Protein AF-A0A0C6ERH5-F1 (afdb_monomer_lite)

Radius of gyration: 23.9 Å; chains: 1; bounding box: 55×66×63 Å

Secondary structure (DSSP, 8-state):
-----PPPPPHHHHHHHHHHHHHHHHHHHHHHHHHHHHHHHHHH--SSTTHHHHHHHHHHSSSS-S---TTHHHHHHHHHHHHHHHHHHSTTS-S--TTHHHHHHHHHHHHHHHTTSS-BHHHHHHHHHHHHGGGGSTTTHHHHHHHHHTSSSS-HHHHHHHHHHHHHHHHHHHHHHHHHHHHHHHH----TT-S--GGG---STTHHHHHHHHHHHHHHHHHHHHHHH-TTSSS-GGGGSBP-TT---TT----GGGHHHHHHHHHSSSHHHHHHHHHHHHHHHHHHHHH---SSSSSTT-HHHHHHHHHHHHHHHHHHHHHTS-S-TTHHHHHHHHHHHHHHIIIIIHHHHHHHHHHHH--

Organism: Trichopodus trichopterus (NCBI:txid96903)

Foldseek 3Di:
DDDPDDDDDPVVVVVVVVVVVVVVVVVVVVVVVVVVVVVVLLVQQDLALCRLVSVVCVCPVVPDPNFADPVLVLVLVLVVLVVVLLVVLQLQFDPDLPQNQVLVVLSVLLVLLVLLRNQFALNQVVVQVVLLLQLLDPPCSCVSSCVCCVHNGNHSSNSVVSSVSNVVSVVVSVVSVVVNVVVCVVQPDTDQQSDDCPVPDDDCPPVVVVVVVVVVVVSVVVSRCCRVPPNCPQPDPRSNHHHDPVDHDPDRAGTLSCQLLLLQLLLDPDSNNSSVLSVCLSCLSSCSSVLQQAPGRGCNVQVVLVVLSVVLVVLSVLSSVLSRDDCDPPSNVSSNVSSCSNVCSSRPVNSVSRNVVCVVPPD

Structure (mmCIF, N/CA/C/O backbone):
data_AF-A0A0C6ERH5-F1
#
_entry.id   AF-A0A0C6ERH5-F1
#
loop_
_atom_site.group_PDB
_atom_site.id
_atom_site.type_symbol
_atom_site.label_atom_id
_atom_site.label_alt_id
_atom_site.label_comp_id
_atom_site.label_asym_id
_atom_site.label_entity_id
_atom_site.label_seq_id
_atom_site.pdbx_PDB_ins_code
_atom_site.Cartn_x
_atom_site.Cartn_y
_atom_site.Cartn_z
_atom_site.occupancy
_atom_site.B_iso_or_equiv
_atom_site.auth_seq_id
_atom_site.auth_comp_id
_atom_site.auth_asym_id
_atom_site.auth_atom_id
_atom_site.pdbx_PDB_model_num
ATOM 1 N N . MET A 1 1 ? -23.148 41.912 25.667 1.00 36.31 1 MET A N 1
ATOM 2 C CA . MET A 1 1 ? -21.759 41.873 25.169 1.00 36.31 1 MET A CA 1
ATOM 3 C C . MET A 1 1 ? -20.865 42.435 26.274 1.00 36.31 1 MET A C 1
ATOM 5 O O . MET A 1 1 ? -20.609 43.627 26.304 1.00 36.31 1 MET A O 1
ATOM 9 N N . GLN A 1 2 ? -20.516 41.614 27.269 1.00 30.67 2 GLN A N 1
ATOM 10 C CA . GLN A 1 2 ? -19.528 41.964 28.295 1.00 30.67 2 GLN A CA 1
ATOM 11 C C . GLN A 1 2 ? -18.233 41.250 27.909 1.00 30.67 2 GLN A C 1
ATOM 13 O O . GLN A 1 2 ? -18.175 40.025 27.930 1.00 30.67 2 GLN A O 1
ATOM 18 N N . LEU A 1 3 ? -17.235 42.018 27.475 1.00 35.06 3 LEU A N 1
ATOM 19 C CA . LEU A 1 3 ? -15.871 41.541 27.273 1.00 35.06 3 LEU A CA 1
ATOM 20 C C . LEU A 1 3 ? -15.236 41.373 28.656 1.00 35.06 3 LEU A C 1
ATOM 22 O O . LEU A 1 3 ? -14.953 42.370 29.319 1.00 35.06 3 LEU A O 1
ATOM 26 N N . SER A 1 4 ? -15.033 40.133 29.109 1.00 33.94 4 SER A N 1
ATOM 27 C CA . SER A 1 4 ? -14.153 39.890 30.251 1.00 33.94 4 SER A CA 1
ATOM 28 C C . SER A 1 4 ? -12.713 40.099 29.791 1.00 33.94 4 SER A C 1
ATOM 30 O O . SER A 1 4 ? -12.176 39.321 29.002 1.00 33.94 4 SER A O 1
ATOM 32 N N . THR A 1 5 ? -12.087 41.164 30.271 1.00 39.84 5 THR A N 1
ATOM 33 C CA . THR A 1 5 ? -10.644 41.360 30.180 1.00 39.84 5 THR A CA 1
ATOM 34 C C . THR A 1 5 ? -9.967 40.322 31.070 1.00 39.84 5 THR A C 1
ATOM 36 O O . THR A 1 5 ? -9.999 40.443 32.295 1.00 39.84 5 THR A O 1
ATOM 39 N N . TYR A 1 6 ? -9.390 39.281 30.472 1.00 35.50 6 TYR A N 1
ATOM 40 C CA . TYR A 1 6 ? -8.445 38.423 31.183 1.00 35.50 6 TYR A CA 1
ATOM 41 C C . TYR A 1 6 ? -7.207 39.255 31.559 1.00 35.50 6 TYR A C 1
ATOM 43 O O . TYR A 1 6 ? -6.779 40.090 30.755 1.00 35.50 6 TYR A O 1
ATOM 51 N N . PRO A 1 7 ? -6.631 39.075 32.760 1.00 43.72 7 PRO A N 1
ATOM 52 C CA . PRO A 1 7 ? -5.368 39.715 33.102 1.00 43.72 7 PRO A CA 1
ATOM 53 C C . PRO A 1 7 ? -4.245 39.194 32.183 1.00 43.72 7 PRO A C 1
ATOM 55 O O . PRO A 1 7 ? -4.300 38.038 31.756 1.00 43.72 7 PRO A O 1
ATOM 58 N N . PRO A 1 8 ? -3.232 40.020 31.862 1.00 51.88 8 PRO A N 1
ATOM 59 C CA . PRO A 1 8 ? -2.077 39.566 31.095 1.00 51.88 8 PRO A CA 1
ATOM 60 C C . PRO A 1 8 ? -1.356 38.440 31.847 1.00 51.88 8 PRO A C 1
ATOM 62 O O . PRO A 1 8 ? -1.184 38.507 33.066 1.00 51.88 8 PRO A O 1
ATOM 65 N N . LEU A 1 9 ? -0.956 37.399 31.113 1.00 51.91 9 LEU A N 1
ATOM 66 C CA . LEU A 1 9 ? -0.187 36.274 31.646 1.00 51.91 9 LEU A CA 1
ATOM 67 C C . LEU A 1 9 ? 1.120 36.780 32.294 1.00 51.91 9 LEU A C 1
ATOM 69 O O . LEU A 1 9 ? 1.749 37.697 31.758 1.00 51.91 9 LEU A O 1
ATOM 73 N N . PRO A 1 10 ? 1.547 36.207 33.435 1.00 62.78 10 PRO A N 1
ATOM 74 C CA . PRO A 1 10 ? 2.812 36.565 34.068 1.00 62.78 10 PRO A CA 1
ATOM 75 C C . PRO A 1 10 ? 3.996 36.274 33.133 1.00 62.78 10 PRO A C 1
ATOM 77 O O . PRO A 1 10 ? 3.991 35.281 32.406 1.00 62.78 10 PRO A O 1
ATOM 80 N N . ALA A 1 11 ? 5.026 37.127 33.169 1.00 53.47 11 ALA A N 1
ATOM 81 C CA . ALA A 1 11 ? 6.171 37.090 32.248 1.00 53.47 11 ALA A CA 1
ATOM 82 C C . ALA A 1 11 ? 6.863 35.713 32.153 1.00 53.47 11 ALA A C 1
ATOM 84 O O . ALA A 1 11 ? 7.292 35.322 31.075 1.00 53.47 11 ALA A O 1
ATOM 85 N N . SER A 1 12 ? 6.877 34.936 33.242 1.00 51.38 12 SER A N 1
ATOM 86 C CA . SER A 1 12 ? 7.433 33.577 33.268 1.00 51.38 12 SER A CA 1
ATOM 87 C C . SER A 1 12 ? 6.652 32.567 32.418 1.00 51.38 12 SER A C 1
ATOM 89 O O . SER A 1 12 ? 7.250 31.658 31.860 1.00 51.38 12 SER A O 1
ATOM 91 N N . GLN A 1 13 ? 5.328 32.724 32.293 1.00 48.03 13 GLN A N 1
ATOM 92 C CA . GLN A 1 13 ? 4.513 31.900 31.391 1.00 48.03 13 GLN A CA 1
ATOM 93 C C . GLN A 1 13 ? 4.623 32.377 29.944 1.00 48.03 13 GLN A C 1
ATOM 95 O O . GLN A 1 13 ? 4.526 31.560 29.034 1.00 48.03 13 GLN A O 1
ATOM 100 N N . LEU A 1 14 ? 4.864 33.679 29.734 1.00 45.03 14 LEU A N 1
ATOM 101 C CA . LEU A 1 14 ? 5.118 34.239 28.409 1.00 45.03 14 LEU A CA 1
ATOM 102 C C . LEU A 1 14 ? 6.405 33.653 27.807 1.00 45.03 14 LEU A C 1
ATOM 104 O O . LEU A 1 14 ? 6.376 33.225 26.655 1.00 45.03 14 LEU A O 1
ATOM 108 N N . ASP A 1 15 ? 7.478 33.561 28.601 1.00 44.81 15 ASP A N 1
ATOM 109 C CA . ASP A 1 15 ? 8.765 32.980 28.193 1.00 44.81 15 ASP A CA 1
ATOM 110 C C . ASP A 1 15 ? 8.667 31.475 27.876 1.00 44.81 15 ASP A C 1
ATOM 112 O O . ASP A 1 15 ? 9.237 31.034 26.879 1.00 44.81 15 ASP A O 1
ATOM 116 N N . GLU A 1 16 ? 7.880 30.689 28.626 1.00 46.72 16 GLU A N 1
ATOM 117 C CA . GLU A 1 16 ? 7.615 29.273 28.298 1.00 46.72 16 GLU A CA 1
ATOM 118 C C . GLU A 1 16 ? 6.802 29.109 27.001 1.00 46.72 16 GLU A C 1
ATOM 120 O O . GLU A 1 16 ? 7.130 28.266 26.163 1.00 46.72 16 GLU A O 1
ATOM 125 N N . THR A 1 17 ? 5.775 29.941 26.771 1.00 42.91 17 THR A N 1
ATOM 126 C CA . THR A 1 17 ? 5.053 29.940 25.482 1.00 42.91 17 THR A CA 1
ATOM 127 C C . THR A 1 17 ? 5.914 30.420 24.312 1.00 42.91 17 THR A C 1
ATOM 129 O O . THR A 1 17 ? 5.749 29.923 23.197 1.00 42.91 17 THR A O 1
ATOM 132 N N . LEU A 1 18 ? 6.845 31.357 24.534 1.00 41.25 18 LEU A N 1
ATOM 133 C CA . LEU A 1 18 ? 7.766 31.831 23.499 1.00 41.25 18 LEU A CA 1
ATOM 134 C C . LEU A 1 18 ? 8.815 30.766 23.154 1.00 41.25 18 LEU A C 1
ATOM 136 O O . LEU A 1 18 ? 9.097 30.562 21.973 1.00 41.25 18 LEU A O 1
ATOM 140 N N . ALA A 1 19 ? 9.339 30.060 24.162 1.00 42.88 19 ALA A N 1
ATOM 141 C CA . ALA A 1 19 ? 10.257 28.938 23.988 1.00 42.88 19 ALA A CA 1
ATOM 142 C C . ALA A 1 19 ? 9.599 27.798 23.193 1.00 42.88 19 ALA A C 1
ATOM 144 O O . ALA A 1 19 ? 10.180 27.307 22.227 1.00 42.88 19 ALA A O 1
ATOM 145 N N . HIS A 1 20 ? 8.335 27.462 23.483 1.00 43.50 20 HIS A N 1
ATOM 146 C CA . HIS A 1 20 ? 7.621 26.471 22.677 1.00 43.50 20 HIS A CA 1
ATOM 147 C C . HIS A 1 20 ? 7.323 26.931 21.252 1.00 43.50 20 HIS A C 1
ATOM 149 O O . HIS A 1 20 ? 7.474 26.145 20.319 1.00 43.50 20 HIS A O 1
ATOM 155 N N . CYS A 1 21 ? 6.969 28.199 21.037 1.00 35.00 21 CYS A N 1
ATOM 156 C CA . CYS A 1 21 ? 6.824 28.740 19.683 1.00 35.00 21 CYS A CA 1
ATOM 157 C C . CYS A 1 21 ? 8.135 28.685 18.877 1.00 35.00 21 CYS A C 1
ATOM 159 O O . CYS A 1 21 ? 8.086 28.513 17.657 1.00 35.00 21 CYS A O 1
ATOM 161 N N . GLN A 1 22 ? 9.300 28.799 19.526 1.00 37.03 22 GLN A N 1
ATOM 162 C CA . GLN A 1 22 ? 10.601 28.656 18.866 1.00 37.03 22 GLN A CA 1
ATOM 163 C C . GLN A 1 22 ? 10.870 27.212 18.412 1.00 37.03 22 GLN A C 1
ATOM 165 O O . GLN A 1 22 ? 11.336 27.030 17.285 1.00 37.03 22 GLN A O 1
ATOM 170 N N . ASP A 1 23 ? 10.488 26.204 19.199 1.00 38.91 23 ASP A N 1
ATOM 171 C CA . ASP A 1 23 ? 10.621 24.788 18.821 1.00 38.91 23 ASP A CA 1
ATOM 172 C C . ASP A 1 23 ? 9.710 24.410 17.637 1.00 38.91 23 ASP A C 1
ATOM 174 O O . ASP A 1 23 ? 10.157 23.785 16.670 1.00 38.91 23 ASP A O 1
ATOM 178 N N . TYR A 1 24 ? 8.446 24.861 17.633 1.00 34.47 24 TYR A N 1
ATOM 179 C CA . TYR A 1 24 ? 7.535 24.641 16.496 1.00 34.47 24 TYR A CA 1
ATOM 180 C C . TYR A 1 24 ? 7.983 25.393 15.234 1.00 34.47 24 TYR A C 1
ATOM 182 O O . TYR A 1 24 ? 7.864 24.870 14.124 1.00 34.47 24 TYR A O 1
ATOM 190 N N . ALA A 1 25 ? 8.539 26.600 15.379 1.00 33.50 25 ALA A N 1
ATOM 191 C CA . ALA A 1 25 ? 9.081 27.358 14.256 1.00 33.50 25 ALA A CA 1
ATOM 192 C C . ALA A 1 25 ? 10.330 26.696 13.651 1.00 33.50 25 ALA A C 1
ATOM 194 O O . ALA A 1 25 ? 10.529 26.786 12.441 1.00 33.50 25 ALA A O 1
ATOM 195 N N . GLN A 1 26 ? 11.162 26.018 14.449 1.00 36.28 26 GLN A N 1
ATOM 196 C CA . GLN A 1 26 ? 12.280 25.224 13.928 1.00 36.28 26 GLN A CA 1
ATOM 197 C C . GLN A 1 26 ? 11.797 23.979 13.170 1.00 36.28 26 GLN A C 1
ATOM 199 O O . GLN A 1 26 ? 12.301 23.698 12.083 1.00 36.28 26 GLN A O 1
ATOM 204 N N . LEU A 1 27 ? 10.769 23.293 13.675 1.00 36.88 27 LEU A N 1
ATOM 205 C CA . LEU 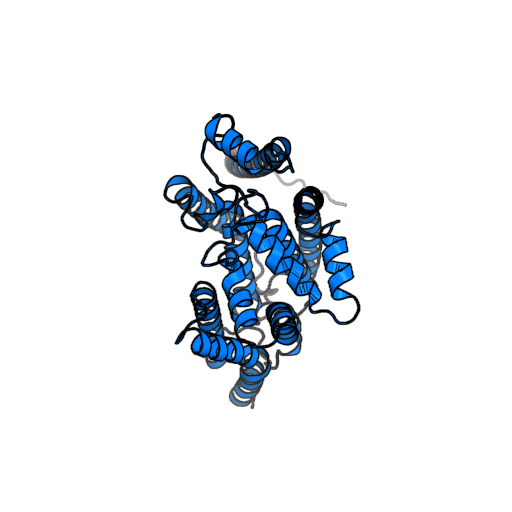A 1 27 ? 10.176 22.123 13.020 1.00 36.88 27 LEU A CA 1
ATOM 206 C C . LEU A 1 27 ? 9.525 22.470 11.668 1.00 36.88 27 LEU A C 1
ATOM 208 O O . LEU A 1 27 ? 9.739 21.781 10.670 1.00 36.88 27 LEU A O 1
ATOM 212 N N . LEU A 1 28 ? 8.779 23.578 11.614 1.00 35.66 28 LEU A N 1
ATOM 213 C CA . LEU A 1 28 ? 8.177 24.101 10.382 1.00 35.66 28 LEU A CA 1
ATOM 214 C C . LEU A 1 28 ? 9.238 24.553 9.376 1.00 35.66 28 LEU A C 1
ATOM 216 O O . LEU A 1 28 ? 9.105 24.273 8.188 1.00 35.66 28 LEU A O 1
ATOM 220 N N . LYS A 1 29 ? 10.323 25.188 9.836 1.00 35.03 29 LYS A N 1
ATOM 221 C CA . LYS A 1 29 ? 11.470 25.533 8.981 1.00 35.03 29 LYS A CA 1
ATOM 222 C C . LYS A 1 29 ? 12.155 24.294 8.410 1.00 35.03 29 LYS A C 1
ATOM 224 O O . LYS A 1 29 ? 12.604 24.340 7.272 1.00 35.03 29 LYS A O 1
ATOM 229 N N . PHE A 1 30 ? 12.197 23.189 9.151 1.00 40.03 30 PHE A N 1
ATOM 230 C CA . PHE A 1 30 ? 12.765 21.927 8.683 1.00 40.03 30 PHE A CA 1
ATOM 231 C C . PHE A 1 30 ? 11.859 21.205 7.673 1.00 40.03 30 PHE A C 1
ATOM 233 O O . PHE A 1 30 ? 12.340 20.764 6.634 1.00 40.03 30 PHE A O 1
ATOM 240 N N . GLN A 1 31 ? 10.541 21.149 7.906 1.00 38.25 31 GLN A N 1
ATOM 241 C CA . GLN A 1 31 ? 9.587 20.642 6.905 1.00 38.25 31 GLN A CA 1
ATOM 242 C C . GLN A 1 31 ? 9.576 21.505 5.640 1.00 38.25 31 GLN A C 1
ATOM 244 O O . GLN A 1 31 ? 9.538 20.982 4.528 1.00 38.25 31 GLN A O 1
ATOM 249 N N . GLN A 1 32 ? 9.665 22.826 5.803 1.00 37.47 32 GLN A N 1
ATOM 250 C CA . GLN A 1 32 ? 9.826 23.753 4.694 1.00 37.47 32 GLN A CA 1
ATOM 251 C C . GLN A 1 32 ? 11.157 23.514 3.975 1.00 37.47 32 GLN A C 1
ATOM 253 O O . GLN A 1 32 ? 11.155 23.489 2.754 1.00 37.47 32 GLN A O 1
ATOM 258 N N . ALA A 1 33 ? 12.260 23.265 4.686 1.00 40.12 33 ALA A N 1
ATOM 259 C CA . ALA A 1 33 ? 13.543 22.910 4.080 1.00 40.12 33 ALA A CA 1
ATOM 260 C C . ALA A 1 33 ? 13.467 21.589 3.299 1.00 40.12 33 ALA A C 1
ATOM 262 O O . ALA A 1 33 ? 13.930 21.551 2.170 1.00 40.12 33 ALA A O 1
ATOM 263 N N . TYR A 1 34 ? 12.801 20.554 3.819 1.00 50.00 34 TYR A N 1
ATOM 264 C CA . TYR A 1 34 ? 12.570 19.288 3.106 1.00 50.00 34 TYR A CA 1
ATOM 265 C C . TYR A 1 34 ? 11.726 19.465 1.845 1.00 50.00 34 TYR A C 1
ATOM 267 O O . TYR A 1 34 ? 12.062 18.944 0.786 1.00 50.00 34 TYR A O 1
ATOM 275 N N . PHE A 1 35 ? 10.627 20.213 1.946 1.00 49.53 35 PHE A N 1
ATOM 276 C CA . PHE A 1 35 ? 9.757 20.495 0.809 1.00 49.53 35 PHE A CA 1
ATOM 277 C C . PHE A 1 35 ? 10.472 21.350 -0.243 1.00 49.53 35 PHE A C 1
ATOM 279 O O . PHE A 1 35 ? 10.372 21.080 -1.438 1.00 49.53 35 PHE A O 1
ATOM 286 N N . GLN A 1 36 ? 11.248 22.342 0.199 1.00 46.06 36 GLN A N 1
ATOM 287 C CA . GLN A 1 36 ? 12.111 23.141 -0.663 1.00 46.06 36 GLN A CA 1
ATOM 288 C C . GLN A 1 36 ? 13.183 22.268 -1.313 1.00 46.06 36 GLN A C 1
ATOM 290 O O . GLN A 1 36 ? 13.376 22.388 -2.509 1.00 46.06 36 GLN A O 1
ATOM 295 N N . GLN A 1 37 ? 13.819 21.352 -0.584 1.00 54.03 37 GLN A N 1
ATOM 296 C CA . GLN A 1 37 ? 14.858 20.461 -1.100 1.00 54.03 37 GLN A CA 1
ATOM 297 C C . GLN A 1 37 ? 14.301 19.434 -2.092 1.00 54.03 37 GLN A C 1
ATOM 299 O O . GLN A 1 37 ? 14.922 19.199 -3.122 1.00 54.03 37 GLN A O 1
ATOM 304 N N . TYR A 1 38 ? 13.096 18.906 -1.861 1.00 60.84 38 TYR A N 1
ATOM 305 C CA . TYR A 1 38 ? 12.373 18.064 -2.820 1.00 60.84 38 TYR A CA 1
ATOM 306 C C . TYR A 1 38 ? 12.021 18.828 -4.106 1.00 60.84 38 TYR A C 1
ATOM 308 O O . TYR A 1 38 ? 12.310 18.358 -5.204 1.00 60.84 38 TYR A O 1
ATOM 316 N N . ILE A 1 39 ? 11.463 20.039 -3.990 1.00 60.97 39 ILE A N 1
ATOM 317 C CA . ILE A 1 39 ? 11.185 20.899 -5.152 1.00 60.97 39 ILE A CA 1
ATOM 318 C C . ILE A 1 39 ? 12.480 21.259 -5.882 1.00 60.97 39 ILE A C 1
ATOM 320 O O . ILE A 1 39 ? 12.520 21.233 -7.107 1.00 60.97 39 ILE A O 1
ATOM 324 N N . MET A 1 40 ? 13.540 21.571 -5.143 1.00 58.06 40 MET A N 1
ATOM 325 C CA . MET A 1 40 ? 14.832 21.948 -5.701 1.00 58.06 40 MET A CA 1
ATOM 326 C C . MET A 1 40 ? 15.473 20.767 -6.438 1.00 58.06 40 MET A C 1
ATOM 328 O O . MET A 1 40 ? 15.969 20.949 -7.543 1.00 58.06 40 MET A O 1
ATOM 332 N N . LEU A 1 41 ? 15.370 19.544 -5.911 1.00 63.38 41 LEU A N 1
ATOM 333 C CA . LEU A 1 41 ? 15.802 18.337 -6.615 1.00 63.38 41 LEU A CA 1
ATOM 334 C C . LEU A 1 41 ? 15.023 18.139 -7.926 1.00 63.38 41 LEU A C 1
ATOM 336 O O . LEU A 1 41 ? 15.621 17.881 -8.968 1.00 63.38 41 LEU A O 1
ATOM 340 N N . LEU A 1 42 ? 13.699 18.328 -7.906 1.00 63.47 42 LEU A N 1
ATOM 341 C CA . LEU A 1 42 ? 12.870 18.261 -9.114 1.00 63.47 42 LEU A CA 1
ATOM 342 C C . LEU A 1 42 ? 13.187 19.380 -10.119 1.00 63.47 42 LEU A C 1
ATOM 344 O O . LEU A 1 42 ? 13.032 19.170 -11.317 1.00 63.47 42 LEU A O 1
ATOM 348 N N . MET A 1 43 ? 13.653 20.548 -9.668 1.00 60.66 43 MET A N 1
ATOM 349 C CA . MET A 1 43 ? 14.097 21.631 -10.557 1.00 60.66 43 MET A CA 1
ATOM 350 C C . MET A 1 43 ? 15.384 21.285 -11.316 1.00 60.66 43 MET A C 1
ATOM 352 O O . MET A 1 43 ? 15.599 21.816 -12.405 1.00 60.66 43 MET A O 1
ATOM 356 N N . PHE A 1 44 ? 16.232 20.417 -10.757 1.00 61.25 44 PHE A N 1
ATOM 357 C CA . PHE A 1 44 ? 17.503 20.024 -11.368 1.00 61.25 44 PHE A CA 1
ATOM 358 C C . PHE A 1 44 ? 17.464 18.662 -12.079 1.00 61.25 44 PHE A C 1
ATOM 360 O O . PHE A 1 44 ? 18.339 18.385 -12.900 1.00 61.25 44 PHE A O 1
ATOM 367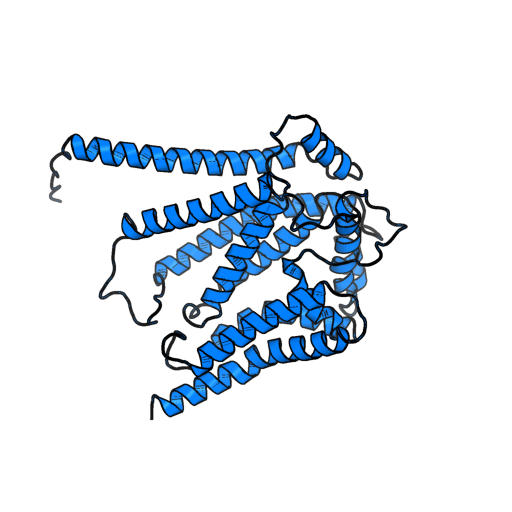 N N . LEU A 1 45 ? 16.456 17.825 -11.813 1.00 65.31 45 LEU A N 1
ATOM 368 C CA . LEU A 1 45 ? 16.235 16.583 -12.551 1.00 65.31 45 LEU A CA 1
ATOM 369 C C . LEU A 1 45 ? 15.754 16.882 -13.975 1.00 65.31 45 LEU A C 1
ATOM 371 O O . LEU A 1 45 ? 14.725 17.523 -14.186 1.00 65.31 45 LEU A O 1
ATOM 375 N N . GLN A 1 46 ? 16.485 16.375 -14.967 1.00 67.50 46 GLN A N 1
ATOM 376 C CA . GLN A 1 46 ? 16.072 16.464 -16.365 1.00 67.50 46 GLN A CA 1
ATOM 377 C C . GLN A 1 46 ? 15.271 15.211 -16.743 1.00 67.50 46 GLN A C 1
ATOM 379 O O . GLN A 1 46 ? 15.857 14.127 -16.738 1.00 67.50 46 GLN A O 1
ATOM 384 N N . PRO A 1 47 ? 13.980 15.321 -17.119 1.00 70.12 47 PRO A N 1
ATOM 385 C CA . PRO A 1 47 ? 13.161 14.178 -17.521 1.00 70.12 47 PRO A CA 1
ATOM 386 C C . PRO A 1 47 ? 13.531 13.737 -18.945 1.00 70.12 47 PRO A C 1
ATOM 388 O O . PRO A 1 47 ? 12.810 13.986 -19.909 1.00 70.12 47 PRO A O 1
ATOM 391 N N . SER A 1 48 ? 14.714 13.145 -19.080 1.00 73.06 48 SER A N 1
ATOM 392 C CA . SER A 1 48 ? 15.275 12.637 -20.331 1.00 73.06 48 SER A CA 1
ATOM 393 C C . SER A 1 48 ? 16.055 11.344 -20.094 1.00 73.06 48 SER A C 1
ATOM 395 O O . SER A 1 48 ? 16.261 10.944 -18.954 1.00 73.06 48 SER A O 1
ATOM 397 N N . HIS A 1 49 ? 16.579 10.701 -21.141 1.00 67.69 49 HIS A N 1
ATOM 398 C CA . HIS A 1 49 ? 17.478 9.545 -20.970 1.00 67.69 49 HIS A CA 1
ATOM 399 C C . HIS A 1 49 ? 18.730 9.849 -20.128 1.00 67.69 49 HIS A C 1
ATOM 401 O O . HIS A 1 49 ? 19.368 8.928 -19.630 1.00 67.69 49 HIS A O 1
ATOM 407 N N . GLN A 1 50 ? 19.074 11.128 -19.942 1.00 67.50 50 GLN A N 1
ATOM 408 C CA . GLN A 1 50 ? 20.148 11.573 -19.053 1.00 67.50 50 GLN A CA 1
ATOM 409 C C . GLN A 1 50 ? 19.691 11.735 -17.595 1.00 67.50 50 GLN A C 1
ATOM 411 O O . GLN A 1 50 ? 20.463 12.221 -16.775 1.00 67.50 50 GLN A O 1
ATOM 416 N N . GLN A 1 51 ? 18.465 11.340 -17.237 1.00 66.44 51 GLN A N 1
ATOM 417 C CA . GLN A 1 51 ? 17.925 11.548 -15.893 1.00 66.44 51 GLN A CA 1
ATOM 418 C C . GLN A 1 51 ? 18.780 10.879 -14.814 1.00 66.44 51 GLN A C 1
ATOM 420 O O . GLN A 1 51 ? 19.043 11.510 -13.792 1.00 66.44 51 GLN A O 1
ATOM 425 N N . LEU A 1 52 ? 19.279 9.660 -15.059 1.00 66.00 52 LEU A N 1
ATOM 426 C CA . LEU A 1 52 ? 20.207 8.999 -14.137 1.00 66.00 52 LEU A CA 1
ATOM 427 C C . LEU A 1 52 ? 21.507 9.803 -13.990 1.00 66.00 52 LEU A C 1
ATOM 429 O O . LEU A 1 52 ? 21.924 10.078 -12.875 1.00 66.00 52 LEU A O 1
ATOM 433 N N . THR A 1 53 ? 22.077 10.296 -15.092 1.00 69.06 53 THR A N 1
ATOM 434 C CA . THR A 1 53 ? 23.271 11.155 -15.066 1.00 69.06 53 THR A CA 1
ATOM 435 C C . THR A 1 53 ? 23.017 12.483 -14.346 1.00 69.06 53 THR A C 1
ATOM 437 O O . THR A 1 53 ? 23.883 12.967 -13.626 1.00 69.06 53 THR A O 1
ATOM 440 N N . SER A 1 54 ? 21.830 13.081 -14.490 1.00 63.09 54 SER A N 1
ATOM 441 C CA . SER A 1 54 ? 21.457 14.292 -13.746 1.00 63.09 54 SER A CA 1
ATOM 442 C C . SER A 1 54 ? 21.288 14.018 -12.248 1.00 63.09 54 SER A C 1
ATOM 444 O O . SER A 1 54 ? 21.714 14.832 -11.432 1.00 63.09 54 SER A O 1
ATOM 446 N N . ALA A 1 55 ? 20.752 12.849 -11.881 1.00 63.97 55 ALA A N 1
ATOM 447 C CA . ALA A 1 55 ? 20.651 12.402 -10.496 1.00 63.97 55 ALA A CA 1
ATOM 448 C C . ALA A 1 55 ? 22.041 12.129 -9.890 1.00 63.97 55 ALA A C 1
ATOM 450 O O . ALA A 1 55 ? 22.332 12.588 -8.789 1.00 63.97 55 ALA A O 1
ATOM 451 N N . GLU A 1 56 ? 22.936 11.472 -10.630 1.00 66.50 56 GLU A N 1
ATOM 452 C CA . GLU A 1 56 ? 24.329 11.240 -10.231 1.00 66.50 56 GLU A CA 1
ATOM 453 C C . GLU A 1 56 ? 25.103 12.556 -10.081 1.00 66.50 56 GLU A C 1
ATOM 455 O O . GLU A 1 56 ? 25.796 12.756 -9.082 1.00 66.50 56 GLU A O 1
ATOM 460 N N . MET A 1 57 ? 24.952 13.499 -11.019 1.00 63.09 57 MET A N 1
ATOM 461 C CA . MET A 1 57 ? 25.540 14.837 -10.899 1.00 63.09 57 MET A CA 1
ATOM 462 C C . MET A 1 57 ? 25.048 15.560 -9.643 1.00 63.09 57 MET A C 1
ATOM 464 O O . MET A 1 57 ? 25.854 16.165 -8.946 1.00 63.09 57 MET A O 1
ATOM 468 N N . LEU A 1 58 ? 23.764 15.452 -9.295 1.00 62.59 58 LEU A N 1
ATOM 469 C CA . LEU A 1 58 ? 23.235 16.028 -8.055 1.00 62.59 58 LEU A CA 1
ATOM 470 C C . LEU A 1 58 ? 23.859 15.413 -6.796 1.00 62.59 58 LEU A C 1
ATOM 472 O O . LEU A 1 58 ? 24.100 16.136 -5.834 1.00 62.59 58 LEU A O 1
ATOM 476 N N . THR A 1 59 ? 24.155 14.111 -6.811 1.00 61.59 59 THR A N 1
ATOM 477 C CA . THR A 1 59 ? 24.806 13.429 -5.678 1.00 61.59 59 THR A CA 1
ATOM 478 C C . THR A 1 59 ? 26.313 13.676 -5.583 1.00 61.59 59 THR A C 1
ATOM 480 O O . THR A 1 59 ? 26.865 13.621 -4.490 1.00 61.59 59 THR A O 1
ATOM 483 N N . THR A 1 60 ? 26.985 13.938 -6.709 1.00 57.25 60 THR A N 1
ATOM 484 C CA . THR A 1 60 ? 28.450 14.085 -6.790 1.00 57.25 60 THR A CA 1
ATOM 485 C C . THR A 1 60 ? 28.923 15.537 -6.764 1.00 57.25 60 THR A C 1
ATOM 487 O O . THR A 1 60 ? 30.074 15.790 -6.421 1.00 57.25 60 THR A O 1
ATOM 490 N N . ALA A 1 61 ? 28.068 16.500 -7.123 1.00 53.75 61 ALA A N 1
ATOM 491 C CA . ALA A 1 61 ? 28.440 17.909 -7.232 1.00 53.75 61 ALA A CA 1
ATOM 492 C C . ALA A 1 61 ? 28.461 18.675 -5.893 1.00 53.75 61 ALA A C 1
ATOM 494 O O . ALA A 1 61 ? 28.623 19.892 -5.924 1.00 53.75 61 ALA A O 1
ATOM 495 N N . ASP A 1 62 ? 28.260 18.018 -4.741 1.00 50.41 62 ASP A N 1
ATOM 496 C CA . ASP A 1 62 ? 28.155 18.634 -3.398 1.00 50.41 62 ASP A CA 1
ATOM 497 C C . ASP A 1 62 ? 27.145 19.806 -3.293 1.00 50.41 62 ASP A C 1
ATOM 499 O O . ASP A 1 62 ? 27.091 20.514 -2.289 1.00 50.41 62 ASP A O 1
ATOM 503 N N . LEU A 1 63 ? 26.295 20.018 -4.308 1.00 49.72 63 LEU A N 1
ATOM 504 C CA . LEU A 1 63 ? 25.260 21.061 -4.314 1.00 49.72 63 LEU A CA 1
ATOM 505 C C . LEU A 1 63 ? 24.101 20.728 -3.363 1.00 49.72 63 LEU A C 1
ATOM 507 O O . LEU A 1 63 ? 23.364 21.620 -2.948 1.00 49.72 63 LEU A O 1
ATOM 511 N N . PHE A 1 64 ? 23.979 19.456 -2.990 1.00 49.41 64 PHE A N 1
ATOM 512 C CA . PHE A 1 64 ? 23.152 18.966 -1.903 1.00 49.41 64 PHE A CA 1
ATOM 513 C C . PHE A 1 64 ? 24.033 18.048 -1.062 1.00 49.41 64 PHE A C 1
ATOM 515 O O . PHE A 1 64 ? 24.486 17.022 -1.564 1.00 49.41 64 PHE A O 1
ATOM 522 N N . GLU A 1 65 ? 24.299 18.411 0.196 1.00 42.94 65 GLU A N 1
ATOM 523 C CA . GLU A 1 65 ? 24.955 17.504 1.142 1.00 42.94 65 GLU A CA 1
ATOM 524 C C . GLU A 1 65 ? 24.259 16.139 1.065 1.00 42.94 65 GLU A C 1
ATOM 526 O O . GLU A 1 65 ? 23.034 16.069 1.195 1.00 42.94 65 GLU A O 1
ATOM 531 N N . THR A 1 66 ? 25.066 15.109 0.806 1.00 41.66 66 THR A N 1
ATOM 532 C CA . THR A 1 66 ? 24.864 13.669 0.517 1.00 41.66 66 THR A CA 1
ATOM 533 C C . THR A 1 66 ? 23.818 12.883 1.329 1.00 41.66 66 THR A C 1
ATOM 535 O O . THR A 1 66 ? 23.887 11.662 1.437 1.00 41.66 66 THR A O 1
ATOM 538 N N . SER A 1 67 ? 22.828 13.526 1.925 1.00 41.03 67 SER A N 1
ATOM 539 C CA . SER A 1 67 ? 22.144 12.990 3.090 1.00 41.03 67 SER A CA 1
ATOM 540 C C . SER A 1 67 ? 20.852 12.242 2.806 1.00 41.03 67 SER A C 1
ATOM 542 O O . SER A 1 67 ? 20.432 11.523 3.705 1.00 41.03 67 SER A O 1
ATOM 544 N N . MET A 1 68 ? 20.236 12.315 1.618 1.00 45.31 68 MET A N 1
ATOM 545 C CA . MET A 1 68 ? 19.046 11.498 1.339 1.00 45.31 68 MET A CA 1
ATOM 546 C C . MET A 1 68 ? 18.870 11.119 -0.132 1.00 45.31 68 MET A C 1
ATOM 548 O O . MET A 1 68 ? 18.380 11.924 -0.928 1.00 45.31 68 MET A O 1
ATOM 552 N N . PRO A 1 69 ? 19.151 9.855 -0.487 1.00 50.12 69 PRO A N 1
ATOM 553 C CA . PRO A 1 69 ? 18.512 9.221 -1.630 1.00 50.12 69 PRO A CA 1
ATOM 554 C C . PRO A 1 69 ? 16.994 9.430 -1.571 1.00 50.12 69 PRO A C 1
ATOM 556 O O . PRO A 1 69 ? 16.368 9.250 -0.521 1.00 50.12 69 PRO A O 1
ATOM 559 N N . MET A 1 70 ? 16.395 9.764 -2.714 1.00 50.69 70 MET A N 1
ATOM 560 C CA . MET A 1 70 ? 14.949 9.949 -2.878 1.00 50.69 70 MET A CA 1
ATOM 561 C C . MET A 1 70 ? 14.117 8.737 -2.448 1.00 50.69 70 MET A C 1
ATOM 563 O O . MET A 1 70 ? 12.912 8.859 -2.374 1.00 50.69 70 MET A O 1
ATOM 567 N N . GLU A 1 71 ? 14.693 7.575 -2.147 1.00 49.97 71 GLU A N 1
ATOM 568 C CA . GLU A 1 71 ? 13.936 6.370 -1.788 1.00 49.97 71 GLU A CA 1
ATOM 569 C C . GLU A 1 71 ? 13.555 6.280 -0.296 1.00 49.97 71 GLU A C 1
ATOM 571 O O . GLU A 1 71 ? 12.563 5.633 0.064 1.00 49.97 71 GLU A O 1
ATOM 576 N N . HIS A 1 72 ? 14.286 6.954 0.598 1.00 51.72 72 HIS A N 1
ATOM 577 C CA . HIS A 1 72 ? 14.063 6.851 2.049 1.00 51.72 72 HIS A CA 1
ATOM 578 C C . HIS A 1 72 ? 12.830 7.577 2.578 1.00 51.72 72 HIS A C 1
ATOM 580 O O . HIS A 1 72 ? 12.050 6.942 3.296 1.00 51.72 72 HIS A O 1
ATOM 586 N N . PRO A 1 73 ? 12.591 8.863 2.247 1.00 52.75 73 PRO A N 1
ATOM 587 C CA . PRO A 1 73 ? 11.379 9.538 2.702 1.00 52.75 73 PRO A CA 1
ATOM 588 C C . PRO A 1 73 ? 10.104 8.863 2.162 1.00 52.75 73 PRO A C 1
ATOM 590 O O . PRO A 1 73 ? 9.063 8.893 2.822 1.00 52.75 73 PRO A O 1
ATOM 593 N N . PHE A 1 74 ? 10.183 8.171 1.021 1.00 57.12 74 PHE A N 1
ATOM 594 C CA . PHE A 1 74 ? 9.063 7.418 0.448 1.00 57.12 74 PHE A CA 1
ATOM 595 C C . PHE A 1 74 ? 8.846 6.081 1.153 1.00 57.12 74 PHE A C 1
ATOM 597 O O . PHE A 1 74 ? 7.720 5.790 1.550 1.00 57.12 74 PHE A O 1
ATOM 604 N N . SER A 1 75 ? 9.906 5.306 1.397 1.00 54.12 75 SER A N 1
ATOM 605 C CA . SER A 1 75 ? 9.818 4.068 2.185 1.00 54.12 75 SER A CA 1
ATOM 606 C C . SER A 1 75 ? 9.261 4.325 3.591 1.00 54.12 75 SER A C 1
ATOM 608 O O . SER A 1 75 ? 8.433 3.564 4.088 1.00 54.12 75 SER A O 1
ATOM 610 N N . LEU A 1 76 ? 9.647 5.443 4.211 1.00 55.31 76 LEU A N 1
ATOM 611 C CA . LEU A 1 76 ? 9.105 5.876 5.496 1.00 55.31 76 LEU A CA 1
ATOM 612 C C . LEU A 1 76 ? 7.619 6.256 5.397 1.00 55.31 76 LEU A C 1
ATOM 614 O O . LEU A 1 76 ? 6.824 5.831 6.231 1.00 55.31 76 LEU A O 1
ATOM 618 N N . SER A 1 77 ? 7.229 7.000 4.357 1.00 57.19 77 SER A N 1
ATOM 619 C CA . SER A 1 77 ? 5.823 7.347 4.103 1.00 57.19 77 SER A CA 1
ATOM 620 C C . SER A 1 77 ? 4.956 6.097 3.936 1.00 57.19 77 SER A C 1
ATOM 622 O O . SER A 1 77 ? 3.846 6.042 4.460 1.00 57.19 77 SER A O 1
ATOM 624 N N . VAL A 1 78 ? 5.477 5.061 3.271 1.00 55.91 78 VAL A N 1
ATOM 625 C CA . VAL A 1 78 ? 4.795 3.769 3.140 1.00 55.91 78 VAL A CA 1
ATOM 626 C C . VAL A 1 78 ? 4.720 3.031 4.471 1.00 55.91 78 VAL A C 1
ATOM 628 O O . VAL A 1 78 ? 3.672 2.484 4.800 1.00 55.91 78 VAL A O 1
ATOM 631 N N . PHE A 1 79 ? 5.790 3.019 5.263 1.00 52.28 79 PHE A N 1
ATOM 632 C CA . PHE A 1 79 ? 5.768 2.384 6.580 1.00 52.28 79 PHE A CA 1
ATOM 633 C C . PHE A 1 79 ? 4.704 3.021 7.489 1.00 52.28 79 PHE A C 1
ATOM 635 O O . PHE A 1 79 ? 3.908 2.320 8.110 1.00 52.28 79 PHE A O 1
ATOM 642 N N . ILE A 1 80 ? 4.612 4.353 7.490 1.00 55.47 80 ILE A N 1
ATOM 643 C CA . ILE A 1 80 ? 3.560 5.085 8.205 1.00 55.47 80 ILE A CA 1
ATOM 644 C C . ILE A 1 80 ? 2.188 4.705 7.650 1.00 55.47 80 ILE A C 1
ATOM 646 O O . ILE A 1 80 ? 1.303 4.331 8.415 1.00 55.47 80 ILE A O 1
ATOM 650 N N . PHE A 1 81 ? 2.022 4.730 6.328 1.00 56.06 81 PHE A N 1
ATOM 651 C CA . PHE A 1 81 ? 0.747 4.431 5.686 1.00 56.06 81 PHE A CA 1
ATOM 652 C C . PHE A 1 81 ? 0.267 3.001 5.953 1.00 56.06 81 PHE A C 1
ATOM 654 O O . PHE A 1 81 ? -0.891 2.784 6.275 1.00 56.06 81 PHE A O 1
ATOM 661 N N . THR A 1 82 ? 1.160 2.019 5.869 1.00 54.12 82 THR A N 1
ATOM 662 C CA . THR A 1 82 ? 0.869 0.609 6.170 1.00 54.12 82 THR A CA 1
ATOM 663 C C . THR A 1 82 ? 0.584 0.390 7.651 1.00 54.12 82 THR A C 1
ATOM 665 O O . THR A 1 82 ? -0.289 -0.409 7.981 1.00 54.12 82 THR A O 1
ATOM 668 N N . SER A 1 83 ? 1.240 1.131 8.550 1.00 52.12 83 SER A N 1
ATOM 669 C CA . SER A 1 83 ? 0.920 1.107 9.981 1.00 52.12 83 SER A CA 1
ATOM 670 C C . SER A 1 83 ? -0.449 1.729 10.289 1.00 52.12 83 SER A C 1
ATOM 672 O O . SER A 1 83 ? -1.203 1.179 11.092 1.00 52.12 83 SER A O 1
ATOM 674 N N . ASP A 1 84 ? -0.821 2.810 9.598 1.00 52.88 84 ASP A N 1
ATOM 675 C CA . ASP A 1 84 ? -2.136 3.446 9.719 1.00 52.88 84 ASP A CA 1
ATOM 676 C C . ASP A 1 84 ? -3.233 2.580 9.078 1.00 52.88 84 ASP A C 1
ATOM 678 O O . ASP A 1 84 ? -4.286 2.346 9.670 1.00 52.88 84 ASP A O 1
ATOM 682 N N . ALA A 1 85 ? -2.953 1.973 7.922 1.00 52.50 85 ALA A N 1
ATOM 683 C CA . ALA A 1 85 ? -3.801 0.969 7.289 1.00 52.50 85 ALA A CA 1
ATOM 684 C C . ALA A 1 85 ? -3.997 -0.253 8.204 1.00 52.50 85 ALA A C 1
ATOM 686 O O . ALA A 1 85 ? -5.114 -0.738 8.353 1.00 52.50 85 ALA A O 1
ATOM 687 N N . ALA A 1 86 ? -2.957 -0.734 8.890 1.00 52.88 86 ALA A N 1
ATOM 688 C CA . ALA A 1 86 ? -3.071 -1.811 9.876 1.00 52.88 86 ALA A CA 1
ATOM 689 C C . ALA A 1 86 ? -3.932 -1.394 11.086 1.00 52.88 86 ALA A C 1
ATOM 691 O O . ALA A 1 86 ? -4.776 -2.158 11.556 1.00 52.88 86 ALA A O 1
ATOM 692 N N . PHE A 1 87 ? -3.783 -0.157 11.563 1.00 49.84 87 PHE A N 1
ATOM 693 C CA . PHE A 1 87 ? -4.576 0.376 12.673 1.00 49.84 87 PHE A CA 1
ATOM 694 C C . PHE A 1 87 ? -6.054 0.604 12.305 1.00 49.84 87 PHE A C 1
ATOM 696 O O . PHE A 1 87 ? -6.942 0.438 13.146 1.00 49.84 87 PHE A O 1
ATOM 703 N N . THR A 1 88 ? -6.327 0.950 11.047 1.00 48.53 88 THR A N 1
ATOM 704 C CA . THR A 1 88 ? -7.674 1.199 10.512 1.00 48.53 88 THR A CA 1
ATOM 705 C C . THR A 1 88 ? -8.381 -0.076 10.040 1.00 48.53 88 THR A C 1
ATOM 707 O O . THR A 1 88 ? -9.601 -0.168 10.193 1.00 48.53 88 THR A O 1
ATOM 710 N N . THR A 1 89 ? -7.642 -1.072 9.528 1.00 48.22 89 THR A N 1
ATOM 711 C CA . THR A 1 89 ? -8.139 -2.425 9.184 1.00 48.22 89 THR A CA 1
ATOM 712 C C . THR A 1 89 ? -8.404 -3.288 10.407 1.00 48.22 89 THR A C 1
ATOM 714 O O . THR A 1 89 ? -9.322 -4.108 10.376 1.00 48.22 89 THR A O 1
ATOM 717 N N . ALA A 1 90 ? -7.700 -3.063 11.521 1.00 51.28 90 ALA A N 1
ATOM 718 C CA . ALA A 1 90 ? -8.268 -3.385 12.819 1.00 51.28 90 ALA A CA 1
ATOM 719 C C . ALA A 1 90 ? -9.554 -2.540 12.946 1.00 51.28 90 ALA A C 1
ATOM 721 O O . ALA A 1 90 ? -9.435 -1.317 12.953 1.00 51.28 90 ALA A O 1
ATOM 722 N N . PRO A 1 91 ? -10.772 -3.120 13.032 1.00 47.94 91 PRO A N 1
ATOM 723 C CA . PRO A 1 91 ? -12.077 -2.441 12.884 1.00 47.94 91 PRO A CA 1
ATOM 724 C C . PRO A 1 91 ? -12.390 -1.283 13.855 1.00 47.94 91 PRO A C 1
ATOM 726 O O . PRO A 1 91 ? -13.508 -0.780 13.924 1.00 47.94 91 PRO A O 1
ATOM 729 N N . THR A 1 92 ? -11.395 -0.797 14.585 1.00 45.88 92 THR A N 1
ATOM 730 C CA . THR A 1 92 ? -11.432 0.376 15.436 1.00 45.88 92 THR A CA 1
ATOM 731 C C . THR A 1 92 ? -12.007 1.611 14.725 1.00 45.88 92 THR A C 1
ATOM 733 O O . THR A 1 92 ? -12.895 2.249 15.282 1.00 45.88 92 THR A O 1
ATOM 736 N N . SER A 1 93 ? -11.611 1.955 13.496 1.00 48.34 93 SER A N 1
ATOM 737 C CA . SER A 1 93 ? -11.926 3.288 12.948 1.00 48.34 93 SER A CA 1
ATOM 738 C C . SER A 1 93 ? -13.099 3.344 11.954 1.00 48.34 93 SER A C 1
ATOM 740 O O . SER A 1 93 ? -13.840 4.331 11.936 1.00 48.34 93 SER A O 1
ATOM 742 N N . MET A 1 94 ? -13.357 2.294 11.174 1.00 51.12 94 MET A N 1
ATOM 743 C CA . MET A 1 94 ? -14.174 2.422 9.961 1.00 51.12 94 MET A CA 1
ATOM 744 C C . MET A 1 94 ? -15.693 2.387 10.199 1.00 51.12 94 MET A C 1
ATOM 746 O O . MET A 1 94 ? -16.319 1.334 10.231 1.00 51.12 94 MET A O 1
ATOM 750 N N . LYS A 1 95 ? -16.307 3.574 10.305 1.00 48.56 95 LYS A N 1
ATOM 751 C CA . LYS A 1 95 ? -17.740 3.776 9.999 1.00 48.56 95 LYS A CA 1
ATOM 752 C C . LYS A 1 95 ? -17.987 4.584 8.722 1.00 48.56 95 LYS A C 1
ATOM 754 O O . LYS A 1 95 ? -19.136 4.674 8.302 1.00 48.56 95 LYS A O 1
ATOM 759 N N . LYS A 1 96 ? -16.951 5.163 8.104 1.00 51.06 96 LYS A N 1
ATOM 760 C CA . LYS A 1 96 ? -17.069 5.878 6.828 1.00 51.06 96 LYS A CA 1
ATOM 761 C C . LYS A 1 96 ? -15.919 5.481 5.885 1.00 51.06 96 LYS A C 1
ATOM 763 O O . LYS A 1 96 ? -14.773 5.695 6.272 1.00 51.06 96 LYS A O 1
ATOM 768 N N . PRO A 1 97 ? -16.220 4.894 4.712 1.00 46.78 97 PRO A N 1
ATOM 769 C CA . PRO A 1 97 ? -15.219 4.438 3.738 1.00 46.78 97 PRO A CA 1
ATOM 770 C C . PRO A 1 97 ? -14.450 5.597 3.069 1.00 46.78 97 PRO A C 1
ATOM 772 O O . PRO A 1 97 ? -13.245 5.541 2.865 1.00 46.78 97 PRO A O 1
ATOM 775 N N . GLU A 1 98 ? -15.116 6.727 2.851 1.00 48.03 98 GLU A N 1
ATOM 776 C CA . GLU A 1 98 ? -14.810 7.657 1.754 1.00 48.03 98 GLU A CA 1
ATOM 777 C C . GLU A 1 98 ? -13.447 8.394 1.795 1.00 48.03 98 GLU A C 1
ATOM 779 O O . GLU A 1 98 ? -13.044 8.957 0.779 1.00 48.03 98 GLU A O 1
ATOM 784 N N . THR A 1 99 ? -12.711 8.421 2.918 1.00 44.03 99 THR A N 1
ATOM 785 C CA . THR A 1 99 ? -11.572 9.353 3.096 1.00 44.03 99 THR A CA 1
ATOM 786 C C . THR A 1 99 ? -10.190 8.735 3.300 1.00 44.03 99 THR A C 1
ATOM 788 O O . THR A 1 99 ? -9.200 9.406 3.023 1.00 44.03 99 THR A O 1
ATOM 791 N N . LEU A 1 100 ? -10.078 7.492 3.777 1.00 48.44 100 LEU A N 1
ATOM 792 C CA . LEU A 1 100 ? -8.800 6.745 3.789 1.00 48.44 100 LEU A CA 1
ATOM 793 C C . LEU A 1 100 ? -8.520 6.102 2.418 1.00 48.44 100 LEU A C 1
ATOM 795 O O . LEU A 1 100 ? -7.386 5.785 2.060 1.00 48.44 100 LEU A O 1
ATOM 799 N N . GLU A 1 101 ? -9.574 5.938 1.625 1.00 53.56 101 GLU A N 1
ATOM 800 C CA . GLU A 1 101 ? -9.559 5.240 0.344 1.00 53.56 101 GLU A CA 1
ATOM 801 C C . GLU A 1 101 ? -8.863 6.059 -0.746 1.00 53.56 101 GLU A C 1
ATOM 803 O O . GLU A 1 101 ? -7.984 5.551 -1.438 1.00 53.56 101 GLU A O 1
ATOM 808 N N . GLN A 1 102 ? -9.181 7.351 -0.864 1.00 49.09 102 GLN A N 1
ATOM 809 C CA . GLN A 1 102 ? -8.584 8.223 -1.882 1.00 49.09 102 GLN A CA 1
ATOM 810 C C . GLN A 1 102 ? -7.100 8.514 -1.630 1.00 49.09 102 GLN A C 1
ATOM 812 O O . GLN A 1 102 ? -6.332 8.615 -2.588 1.00 49.09 102 GLN A O 1
ATOM 817 N N . SER A 1 103 ? -6.670 8.615 -0.368 1.00 48.53 103 SER A N 1
ATOM 818 C CA . SER A 1 103 ? -5.256 8.824 -0.037 1.00 48.53 103 SER A CA 1
ATOM 819 C C . SER A 1 103 ? -4.414 7.589 -0.364 1.00 48.53 103 SER A C 1
ATOM 821 O O . SER A 1 103 ? -3.345 7.754 -0.943 1.00 48.53 103 SER A O 1
ATOM 823 N N . SER A 1 104 ? -4.925 6.374 -0.115 1.00 53.59 104 SER A N 1
ATOM 824 C CA . SER A 1 104 ? -4.267 5.102 -0.471 1.00 53.59 104 SER A CA 1
ATOM 825 C C . SER A 1 104 ? -3.917 5.020 -1.961 1.00 53.59 104 SER A C 1
ATOM 827 O O . SER A 1 104 ? -2.766 4.780 -2.326 1.00 53.59 104 SER A O 1
ATOM 829 N N . TYR A 1 105 ? -4.905 5.249 -2.836 1.00 58.00 105 TYR A N 1
ATOM 830 C CA . TYR A 1 105 ? -4.715 5.154 -4.289 1.00 58.00 105 TYR A CA 1
ATOM 831 C C . TYR A 1 105 ? -3.796 6.246 -4.822 1.00 58.00 105 TYR A C 1
ATOM 833 O O . TYR A 1 105 ? -2.904 5.965 -5.623 1.00 58.00 105 TYR A O 1
ATOM 841 N N . CYS A 1 106 ? -3.987 7.485 -4.367 1.00 55.00 106 CYS A N 1
ATOM 842 C CA . CYS A 1 106 ? -3.145 8.594 -4.794 1.00 55.00 106 CYS A CA 1
ATOM 843 C C . CYS A 1 106 ? -1.694 8.407 -4.327 1.00 55.00 106 CYS A C 1
ATOM 845 O O . CYS A 1 106 ? -0.782 8.669 -5.108 1.00 55.00 106 CYS A O 1
ATOM 847 N N . LEU A 1 107 ? -1.467 7.896 -3.110 1.00 55.78 107 LEU A N 1
ATOM 848 C CA . LEU A 1 107 ? -0.130 7.569 -2.603 1.00 55.78 107 LEU A CA 1
ATOM 849 C C . LEU A 1 107 ? 0.527 6.460 -3.426 1.00 55.78 107 LEU A C 1
ATOM 851 O O . LEU A 1 107 ? 1.677 6.612 -3.831 1.00 55.78 107 LEU A O 1
ATOM 855 N N . GLN A 1 108 ? -0.204 5.393 -3.752 1.00 59.47 108 GLN A N 1
ATOM 856 C CA . GLN A 1 108 ? 0.325 4.315 -4.591 1.00 59.47 108 GLN A CA 1
ATOM 857 C C . GLN A 1 108 ? 0.689 4.811 -5.997 1.00 59.47 108 GLN A C 1
ATOM 859 O O . GLN A 1 108 ? 1.709 4.419 -6.566 1.00 59.47 108 GLN A O 1
ATOM 864 N N . GLN A 1 109 ? -0.125 5.708 -6.554 1.00 54.91 109 GLN A N 1
ATOM 865 C CA . GLN A 1 109 ? 0.109 6.292 -7.868 1.00 54.91 109 GLN A CA 1
ATOM 866 C C . GL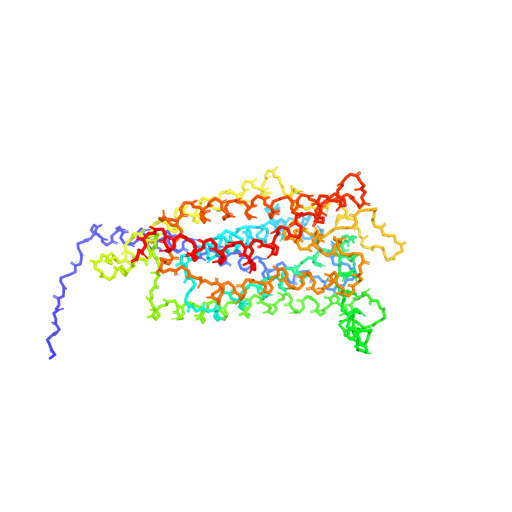N A 1 109 ? 1.283 7.289 -7.858 1.00 54.91 109 GLN A C 1
ATOM 868 O O . GLN A 1 109 ? 2.078 7.307 -8.803 1.00 54.91 109 GLN A O 1
ATOM 873 N N . GLN A 1 110 ? 1.447 8.064 -6.779 1.00 57.03 110 GLN A N 1
ATOM 874 C CA . GLN A 1 110 ? 2.638 8.885 -6.549 1.00 57.03 110 GLN A CA 1
ATOM 875 C C . GLN A 1 110 ? 3.891 8.003 -6.465 1.00 57.03 110 GLN A C 1
ATOM 877 O O . GLN A 1 110 ? 4.898 8.328 -7.093 1.00 57.03 110 GLN A O 1
ATOM 882 N N . GLN A 1 111 ? 3.815 6.870 -5.766 1.00 60.25 111 GLN A N 1
ATOM 883 C CA . GLN A 1 111 ? 4.923 5.924 -5.604 1.00 60.25 111 GLN A CA 1
ATOM 884 C C . GLN A 1 111 ? 5.318 5.252 -6.924 1.00 60.25 111 GLN A C 1
ATOM 886 O O . GLN A 1 111 ? 6.496 5.179 -7.258 1.00 60.25 111 GLN A O 1
ATOM 891 N N . LEU A 1 112 ? 4.341 4.844 -7.737 1.00 56.56 112 LEU A N 1
ATOM 892 C CA . LEU A 1 112 ? 4.614 4.281 -9.061 1.00 56.56 112 LEU A CA 1
ATOM 893 C C . LEU A 1 112 ? 5.296 5.298 -9.992 1.00 56.56 112 LEU A C 1
ATOM 895 O O . LEU A 1 112 ? 6.151 4.939 -10.795 1.00 56.56 112 LEU A O 1
ATOM 899 N N . SER A 1 113 ? 4.930 6.578 -9.887 1.00 54.69 113 SER A N 1
ATOM 900 C CA . SER A 1 113 ? 5.592 7.637 -10.657 1.00 54.69 113 SER A CA 1
ATOM 901 C C . SER A 1 113 ? 7.003 7.951 -10.137 1.00 54.69 113 SER A C 1
ATOM 903 O O . SER A 1 113 ? 7.907 8.177 -10.940 1.00 54.69 113 SER A O 1
ATOM 905 N N . SER A 1 114 ? 7.230 7.897 -8.818 1.00 52.69 114 SER A N 1
ATOM 906 C CA . SER A 1 114 ? 8.544 8.150 -8.207 1.00 52.69 114 SER A CA 1
ATOM 907 C C . SER A 1 114 ? 9.550 7.032 -8.458 1.00 52.69 114 SER A C 1
ATOM 909 O O . SER A 1 114 ? 10.726 7.321 -8.653 1.00 52.69 114 SER A O 1
ATOM 911 N N . ALA A 1 115 ? 9.080 5.781 -8.512 1.00 53.56 115 ALA A N 1
ATOM 912 C CA . ALA A 1 115 ? 9.862 4.592 -8.856 1.00 53.56 115 ALA A CA 1
ATOM 913 C C . ALA A 1 115 ? 10.628 4.738 -10.180 1.00 53.56 115 ALA A C 1
ATOM 915 O O . ALA A 1 115 ? 11.652 4.108 -10.392 1.00 53.56 115 ALA A O 1
ATOM 916 N N . THR A 1 116 ? 10.160 5.610 -11.078 1.00 55.41 116 THR A N 1
ATOM 917 C CA . THR A 1 116 ? 10.819 5.856 -12.368 1.00 55.41 116 THR A CA 1
ATOM 918 C C . THR A 1 116 ? 11.933 6.908 -12.328 1.00 55.41 116 THR A C 1
ATOM 920 O O . THR A 1 116 ? 12.544 7.193 -13.358 1.00 55.41 116 THR A O 1
ATOM 923 N N . SER A 1 117 ? 12.196 7.506 -11.158 1.00 50.94 117 SER A N 1
ATOM 924 C CA . SER A 1 117 ? 12.935 8.768 -11.037 1.00 50.94 117 SER A CA 1
ATOM 925 C C . SER A 1 117 ? 14.444 8.670 -10.747 1.00 50.94 117 SER A C 1
ATOM 927 O O . SER A 1 117 ? 15.084 9.717 -10.605 1.00 50.94 117 SER A O 1
ATOM 929 N N . PRO A 1 118 ? 15.053 7.478 -10.780 1.00 60.22 118 PRO A N 1
ATOM 930 C CA . PRO A 1 118 ? 16.327 7.295 -11.470 1.00 60.22 118 PRO A CA 1
ATOM 931 C C . PRO A 1 118 ? 16.073 6.404 -12.683 1.00 60.22 118 PRO A C 1
ATOM 933 O O . PRO A 1 118 ? 15.538 5.313 -12.530 1.00 60.22 118 PRO A O 1
ATOM 936 N N . TRP A 1 119 ? 16.434 6.832 -13.894 1.00 72.06 119 TRP A N 1
ATOM 937 C CA . TRP A 1 119 ? 16.203 6.055 -15.124 1.00 72.06 119 TRP A CA 1
ATOM 938 C C . TRP A 1 119 ? 17.199 4.882 -15.269 1.00 72.06 119 TRP A C 1
ATOM 940 O O . TRP A 1 119 ? 17.940 4.775 -16.250 1.00 72.06 119 TRP A O 1
ATOM 950 N N . GLY A 1 120 ? 17.262 4.038 -14.238 1.00 80.50 120 GLY A N 1
ATOM 951 C CA . GLY A 1 120 ? 18.049 2.816 -14.160 1.00 80.50 120 GLY A CA 1
ATOM 952 C C . GLY A 1 120 ? 17.273 1.583 -14.629 1.00 80.50 120 GLY A C 1
ATOM 953 O O . GLY A 1 120 ? 16.116 1.669 -15.056 1.00 80.50 120 GLY A O 1
ATOM 954 N N . GLN A 1 121 ? 17.920 0.417 -14.580 1.00 84.19 121 GLN A N 1
ATOM 955 C CA . GLN A 1 121 ? 17.348 -0.827 -15.104 1.00 84.19 121 GLN A CA 1
ATOM 956 C C . GLN A 1 121 ? 16.024 -1.219 -14.433 1.00 84.19 121 GLN A C 1
ATOM 958 O O . GLN A 1 121 ? 15.051 -1.510 -15.134 1.00 84.19 121 GLN A O 1
ATOM 963 N N . MET A 1 122 ? 15.957 -1.210 -13.098 1.00 82.38 122 MET A N 1
ATOM 964 C CA . MET A 1 122 ? 14.742 -1.609 -12.372 1.00 82.38 122 MET A CA 1
ATOM 965 C C . MET A 1 122 ? 13.589 -0.639 -12.623 1.00 82.38 122 MET A C 1
ATOM 967 O O . MET A 1 122 ? 12.474 -1.083 -12.892 1.00 82.38 122 MET A O 1
ATOM 971 N N . SER A 1 123 ? 13.865 0.663 -12.663 1.00 78.56 123 SER A N 1
ATOM 972 C CA . SER A 1 123 ? 12.883 1.691 -13.014 1.00 78.56 123 SER A CA 1
ATOM 973 C C . SER A 1 123 ? 12.280 1.485 -14.408 1.00 78.56 123 SER A C 1
ATOM 975 O O . SER A 1 123 ? 11.058 1.501 -14.574 1.00 78.56 123 SER A O 1
ATOM 977 N N . PHE A 1 124 ? 13.118 1.258 -15.427 1.00 84.31 124 PHE A N 1
ATOM 978 C CA . PHE A 1 124 ? 12.665 1.080 -16.810 1.00 84.31 124 PHE A CA 1
ATOM 979 C C . PHE A 1 124 ? 11.865 -0.214 -16.999 1.00 84.31 124 PHE A C 1
ATOM 981 O O . PHE A 1 124 ? 10.762 -0.208 -17.564 1.00 84.31 124 PHE A O 1
ATOM 988 N N . TRP A 1 125 ? 12.399 -1.338 -16.517 1.00 86.44 125 TRP A N 1
ATOM 989 C CA . TRP A 1 125 ? 11.744 -2.635 -16.665 1.00 86.44 125 TRP A CA 1
ATOM 990 C C . TRP A 1 125 ? 10.516 -2.763 -15.766 1.00 86.44 125 TRP A C 1
ATOM 992 O O . TRP A 1 125 ? 9.501 -3.302 -16.207 1.00 86.44 125 TRP A O 1
ATOM 1002 N N . GLY A 1 126 ? 10.552 -2.190 -14.563 1.00 83.75 126 GLY A N 1
ATOM 1003 C CA . GLY A 1 126 ? 9.399 -2.059 -13.678 1.00 83.75 126 GLY A CA 1
ATOM 1004 C C . GLY A 1 126 ? 8.273 -1.267 -14.339 1.00 83.75 126 GLY A C 1
ATOM 1005 O O . GLY A 1 126 ? 7.155 -1.774 -14.452 1.00 83.75 126 GLY A O 1
ATOM 1006 N N . ALA A 1 127 ? 8.568 -0.079 -14.884 1.00 83.12 127 ALA A N 1
ATOM 1007 C CA . ALA A 1 127 ? 7.590 0.719 -15.624 1.00 83.12 127 ALA A CA 1
ATOM 1008 C C . ALA A 1 127 ? 7.000 -0.060 -16.806 1.00 83.12 127 ALA A C 1
ATOM 1010 O O . ALA A 1 127 ? 5.779 -0.076 -16.985 1.00 83.12 127 ALA A O 1
ATOM 1011 N N . THR A 1 128 ? 7.844 -0.754 -17.574 1.00 85.56 128 THR A N 1
ATOM 1012 C CA . THR A 1 128 ? 7.424 -1.576 -18.716 1.00 85.56 128 THR A CA 1
ATOM 1013 C C . THR A 1 128 ? 6.472 -2.690 -18.287 1.00 85.56 128 THR A C 1
ATOM 1015 O O . THR A 1 128 ? 5.397 -2.836 -18.866 1.00 85.56 128 THR A O 1
ATOM 1018 N N . VAL A 1 129 ? 6.822 -3.461 -17.254 1.00 87.06 129 VAL A N 1
ATOM 1019 C CA . VAL A 1 129 ? 6.013 -4.593 -16.783 1.00 87.06 129 VAL A CA 1
ATOM 1020 C C . VAL A 1 129 ? 4.697 -4.116 -16.170 1.00 87.06 129 VAL A C 1
ATOM 1022 O O . VAL A 1 129 ? 3.642 -4.624 -16.553 1.00 87.06 129 VAL A O 1
ATOM 1025 N N . ILE A 1 130 ? 4.736 -3.127 -15.269 1.00 85.00 130 ILE A N 1
ATOM 1026 C CA . ILE A 1 130 ? 3.556 -2.654 -14.529 1.00 85.00 130 ILE A CA 1
ATOM 1027 C C . ILE A 1 130 ? 2.534 -2.027 -15.476 1.00 85.00 130 ILE A C 1
ATOM 1029 O O . ILE A 1 130 ? 1.357 -2.382 -15.444 1.00 85.00 130 ILE A O 1
ATOM 1033 N N . THR A 1 131 ? 2.959 -1.129 -16.364 1.00 88.06 131 THR A N 1
ATOM 1034 C CA . THR A 1 131 ? 2.028 -0.499 -17.314 1.00 88.06 131 THR A CA 1
ATOM 1035 C C . THR A 1 131 ? 1.473 -1.503 -18.320 1.00 88.06 131 THR A C 1
ATOM 1037 O O . THR A 1 131 ? 0.292 -1.439 -18.663 1.00 88.06 131 THR A O 1
ATOM 1040 N N . ASN A 1 132 ? 2.269 -2.497 -18.728 1.00 90.81 132 ASN A N 1
ATOM 1041 C CA . ASN A 1 132 ? 1.813 -3.555 -19.621 1.00 90.81 132 ASN A CA 1
ATOM 1042 C C . ASN A 1 132 ? 0.776 -4.489 -18.970 1.00 90.81 132 ASN A C 1
ATOM 1044 O O . ASN A 1 132 ? 0.101 -5.227 -19.688 1.00 90.81 132 ASN A O 1
ATOM 1048 N N . LEU A 1 133 ? 0.559 -4.448 -17.649 1.00 88.38 133 LEU A N 1
ATOM 1049 C CA . LEU A 1 133 ? -0.561 -5.158 -17.017 1.00 88.38 133 LEU A CA 1
ATOM 1050 C C . LEU A 1 133 ? -1.919 -4.706 -17.579 1.00 88.38 133 LEU A C 1
ATOM 1052 O O . LEU A 1 133 ? -2.822 -5.529 -17.727 1.00 88.38 133 LEU A O 1
ATOM 1056 N N . LEU A 1 134 ? -2.048 -3.444 -18.007 1.00 87.56 134 LEU A N 1
ATOM 1057 C CA . LEU A 1 134 ? -3.275 -2.918 -18.619 1.00 87.56 134 LEU A CA 1
ATOM 1058 C C . LEU A 1 134 ? -3.609 -3.563 -19.970 1.00 87.56 134 LEU A C 1
ATOM 1060 O O . LEU A 1 134 ? -4.773 -3.577 -20.368 1.00 87.56 134 LEU A O 1
ATOM 1064 N N . SER A 1 135 ? -2.634 -4.178 -20.649 1.00 91.81 135 SER A N 1
ATOM 1065 C CA . SER A 1 135 ? -2.903 -4.950 -21.873 1.00 91.81 135 SER A CA 1
ATOM 1066 C C . SER A 1 135 ? -3.782 -6.180 -21.624 1.00 91.81 135 SER A C 1
ATOM 1068 O O . SER A 1 135 ? -4.309 -6.753 -22.574 1.00 91.81 135 SER A O 1
ATOM 1070 N N . ALA A 1 136 ? -3.968 -6.590 -20.363 1.00 90.81 136 ALA A N 1
ATOM 1071 C CA . ALA A 1 136 ? -4.900 -7.652 -20.003 1.00 90.81 136 ALA A CA 1
ATOM 1072 C C . ALA A 1 136 ? -6.375 -7.247 -20.184 1.00 90.81 136 ALA A C 1
ATOM 1074 O O . ALA A 1 136 ? -7.227 -8.129 -20.272 1.00 90.81 136 ALA A O 1
ATOM 1075 N N . VAL A 1 137 ? -6.689 -5.944 -20.252 1.00 92.19 137 VAL A N 1
ATOM 1076 C CA . VAL A 1 137 ? -8.062 -5.460 -20.453 1.00 92.19 137 VAL A CA 1
ATOM 1077 C C . VAL A 1 137 ? -8.551 -5.857 -21.853 1.00 92.19 137 VAL A C 1
ATOM 1079 O O . VAL A 1 137 ? -7.945 -5.446 -22.850 1.00 92.19 137 VAL A O 1
ATOM 1082 N N . PRO A 1 138 ? -9.656 -6.620 -21.968 1.00 92.38 138 PRO A N 1
ATOM 1083 C CA . PRO A 1 138 ? -10.179 -7.039 -23.263 1.00 92.38 138 PRO A CA 1
ATOM 1084 C C . PRO A 1 138 ? -10.512 -5.848 -24.168 1.00 92.38 138 PRO A C 1
ATOM 1086 O O . PRO A 1 138 ? -10.984 -4.812 -23.703 1.00 92.38 138 PRO A O 1
ATOM 1089 N N . TYR A 1 139 ? -10.309 -6.026 -25.475 1.00 93.50 139 TYR A N 1
ATOM 1090 C CA . TYR A 1 139 ? -10.600 -5.066 -26.552 1.00 93.50 139 TYR A CA 1
ATOM 1091 C C . TYR A 1 139 ? -9.739 -3.793 -26.577 1.00 93.50 139 TYR A C 1
ATOM 1093 O O . TYR A 1 139 ? -9.226 -3.446 -27.637 1.00 93.50 139 TYR A O 1
ATOM 1101 N N . VAL A 1 140 ? -9.551 -3.111 -25.445 1.00 95.38 140 VAL A N 1
ATOM 1102 C CA . VAL A 1 140 ? -8.909 -1.781 -25.382 1.00 95.38 140 VAL A CA 1
ATOM 1103 C C . VAL A 1 140 ? -7.515 -1.780 -24.751 1.00 95.38 140 VAL A C 1
ATOM 1105 O O . VAL A 1 140 ? -6.822 -0.768 -24.823 1.00 95.38 140 VAL A O 1
ATOM 1108 N N . GLY A 1 141 ? -7.070 -2.892 -24.154 1.00 93.50 141 GLY A N 1
ATOM 1109 C CA . GLY A 1 141 ? -5.847 -2.945 -23.347 1.00 93.50 141 GLY A CA 1
ATOM 1110 C C . GLY A 1 141 ? -4.587 -2.465 -24.071 1.00 93.50 141 GLY A C 1
ATOM 1111 O O . GLY A 1 141 ? -3.878 -1.602 -23.562 1.00 93.50 141 GLY A O 1
ATOM 1112 N N . ASN A 1 142 ? -4.321 -2.958 -25.285 1.00 93.38 142 ASN A N 1
ATOM 1113 C CA . ASN A 1 142 ? -3.134 -2.546 -26.049 1.00 93.38 142 ASN A CA 1
ATOM 1114 C C . ASN A 1 142 ? -3.155 -1.052 -26.405 1.00 93.38 142 ASN A C 1
ATOM 1116 O O . ASN A 1 142 ? -2.125 -0.383 -26.332 1.00 93.38 142 ASN A O 1
ATOM 1120 N N . THR A 1 143 ? -4.330 -0.518 -26.747 1.00 94.88 143 THR A N 1
ATOM 1121 C CA . THR A 1 143 ? -4.503 0.910 -27.035 1.00 94.88 143 THR A CA 1
ATOM 1122 C C . THR A 1 143 ? -4.260 1.756 -25.787 1.00 94.88 143 THR A C 1
ATOM 1124 O O . THR A 1 143 ? -3.600 2.785 -25.883 1.00 94.88 143 THR A O 1
ATOM 1127 N N . LEU A 1 144 ? -4.725 1.312 -24.613 1.00 92.62 144 LEU A N 1
ATOM 1128 C CA . LEU A 1 144 ? -4.476 1.998 -23.339 1.00 92.62 144 LEU A CA 1
ATOM 1129 C C . LEU A 1 144 ? -2.986 2.037 -22.990 1.00 92.62 144 LEU A C 1
ATOM 1131 O O . LEU A 1 144 ? -2.481 3.090 -22.611 1.00 92.62 144 LEU A O 1
ATOM 1135 N N . VAL A 1 145 ? -2.275 0.919 -23.156 1.00 92.50 145 VAL A N 1
ATOM 1136 C CA . VAL A 1 145 ? -0.832 0.842 -22.882 1.00 92.50 145 VAL A CA 1
ATOM 1137 C C . VAL A 1 145 ? -0.053 1.812 -23.772 1.00 92.50 145 VAL A C 1
ATOM 1139 O O . VAL A 1 145 ? 0.693 2.647 -23.264 1.00 92.50 145 VAL A O 1
ATOM 1142 N N . GLN A 1 146 ? -0.283 1.774 -25.087 1.00 92.38 146 GLN A N 1
ATOM 1143 C CA . GLN A 1 146 ? 0.382 2.686 -26.027 1.00 92.38 146 GLN A CA 1
ATOM 1144 C C . GLN A 1 146 ? 0.007 4.150 -25.777 1.00 92.38 146 GLN A C 1
ATOM 1146 O O . GLN A 1 146 ? 0.847 5.043 -25.901 1.00 92.38 146 GLN A O 1
ATOM 1151 N N . TRP A 1 147 ? -1.244 4.409 -25.386 1.00 93.94 147 TRP A N 1
ATOM 1152 C CA . TRP A 1 147 ? -1.690 5.749 -25.026 1.00 93.94 147 TRP A CA 1
ATOM 1153 C C . TRP A 1 147 ? -0.960 6.280 -23.791 1.00 93.94 147 TRP A C 1
ATOM 1155 O O . TRP A 1 147 ? -0.515 7.427 -23.822 1.00 93.94 147 TRP A O 1
ATOM 1165 N N . ILE A 1 148 ? -0.773 5.456 -22.753 1.00 89.31 148 ILE A N 1
ATOM 1166 C CA . ILE A 1 148 ? -0.005 5.813 -21.550 1.00 89.31 148 ILE A CA 1
ATOM 1167 C C . ILE A 1 148 ? 1.453 6.086 -21.914 1.00 89.31 148 ILE A C 1
ATOM 1169 O O . ILE A 1 148 ? 1.975 7.150 -21.569 1.00 89.31 148 ILE A O 1
ATOM 1173 N N . TRP A 1 149 ? 2.082 5.175 -22.663 1.00 92.25 149 TRP A N 1
ATOM 1174 C CA . TRP A 1 149 ? 3.474 5.319 -23.092 1.00 92.25 149 TRP A CA 1
ATOM 1175 C C . TRP A 1 149 ? 3.694 6.537 -23.990 1.00 92.25 149 TRP A C 1
ATOM 1177 O O . TRP A 1 149 ? 4.755 7.157 -23.939 1.00 92.25 149 TRP A O 1
ATOM 1187 N N . GLY A 1 150 ? 2.684 6.919 -24.775 1.00 89.44 150 GLY A N 1
ATOM 1188 C CA . GLY A 1 150 ? 2.830 7.932 -25.817 1.00 89.44 150 GLY A CA 1
ATOM 1189 C C . GLY A 1 150 ? 3.642 7.424 -27.012 1.00 89.44 150 GLY A C 1
ATOM 1190 O O . GLY A 1 150 ? 4.244 8.228 -27.717 1.00 89.44 150 GLY A O 1
ATOM 1191 N N . GLY A 1 151 ? 3.674 6.104 -27.220 1.00 91.44 151 GLY A N 1
ATOM 1192 C CA . GLY A 1 151 ? 4.501 5.420 -28.212 1.00 91.44 151 GLY A CA 1
ATOM 1193 C C . GLY A 1 151 ? 4.320 3.898 -28.160 1.00 91.44 151 GLY A C 1
ATOM 1194 O O . GLY A 1 151 ? 3.395 3.391 -27.526 1.00 91.44 151 GLY A O 1
ATOM 1195 N N . PHE A 1 152 ? 5.203 3.159 -28.837 1.00 92.69 152 PHE A N 1
ATOM 1196 C CA . PHE A 1 152 ? 5.147 1.689 -28.904 1.00 92.69 152 PHE A CA 1
ATOM 1197 C C . PHE A 1 152 ? 5.846 0.978 -27.738 1.00 92.69 152 PHE A C 1
ATOM 1199 O O . PHE A 1 152 ? 5.616 -0.211 -27.530 1.00 92.69 152 PHE A O 1
ATOM 1206 N N . SER A 1 153 ? 6.677 1.694 -26.989 1.00 90.12 153 SER A N 1
ATOM 1207 C CA . SER A 1 153 ? 7.420 1.214 -25.824 1.00 90.12 153 SER A CA 1
ATOM 1208 C C . SER A 1 153 ? 7.566 2.343 -24.807 1.00 90.12 153 SER A C 1
ATOM 1210 O O . SER A 1 153 ? 7.324 3.508 -25.135 1.00 90.12 153 SER A O 1
ATOM 1212 N N . VAL A 1 154 ? 7.990 2.004 -23.588 1.00 88.25 154 VAL A N 1
ATOM 1213 C CA . VAL A 1 154 ? 8.428 2.999 -22.601 1.00 88.25 154 VAL A CA 1
ATOM 1214 C C . VAL A 1 154 ? 9.618 3.767 -23.173 1.00 88.25 154 VAL A C 1
ATOM 1216 O O . VAL A 1 154 ? 10.603 3.162 -23.594 1.00 88.25 154 VAL A O 1
ATOM 1219 N N . ASP A 1 155 ? 9.503 5.091 -23.218 1.00 87.56 155 ASP A N 1
ATOM 1220 C CA . ASP A 1 155 ? 10.515 5.981 -23.793 1.00 87.56 155 ASP A CA 1
ATOM 1221 C C . ASP A 1 155 ? 10.422 7.394 -23.175 1.00 87.56 155 ASP A C 1
ATOM 1223 O O . ASP A 1 155 ? 9.656 7.626 -22.234 1.00 87.56 155 ASP A O 1
ATOM 1227 N N . ASN A 1 156 ? 11.157 8.367 -23.717 1.00 86.00 156 ASN A N 1
ATOM 1228 C CA . ASN A 1 156 ? 11.198 9.754 -23.246 1.00 86.00 156 ASN A CA 1
ATOM 1229 C C . ASN A 1 156 ? 9.809 10.404 -23.056 1.00 86.00 156 ASN A C 1
ATOM 1231 O O . ASN A 1 156 ? 9.582 11.157 -22.104 1.00 86.00 156 ASN A O 1
ATOM 1235 N N . ALA A 1 157 ? 8.852 10.094 -23.939 1.00 87.44 157 ALA A N 1
ATOM 1236 C CA . ALA A 1 157 ? 7.474 10.577 -23.820 1.00 87.44 157 ALA A CA 1
ATOM 1237 C C . ALA A 1 157 ? 6.781 10.055 -22.548 1.00 87.44 157 ALA A C 1
ATOM 1239 O O . ALA A 1 157 ? 6.051 10.799 -21.890 1.00 87.44 157 ALA A O 1
ATOM 1240 N N . THR A 1 158 ? 7.038 8.796 -22.182 1.00 84.94 158 THR A N 1
ATOM 1241 C CA . THR A 1 158 ? 6.535 8.185 -20.946 1.00 84.94 158 THR A CA 1
ATOM 1242 C C . THR A 1 158 ? 7.162 8.863 -19.733 1.00 84.94 158 THR A C 1
ATOM 1244 O O . THR A 1 158 ? 6.442 9.288 -18.832 1.00 84.94 158 THR A O 1
ATOM 1247 N N . LEU A 1 159 ? 8.485 9.047 -19.754 1.00 80.31 159 LEU A N 1
ATOM 1248 C CA . LEU A 1 159 ? 9.236 9.663 -18.662 1.00 80.31 159 LEU A CA 1
ATOM 1249 C C . LEU A 1 159 ? 8.771 11.087 -18.351 1.00 80.31 159 LEU A C 1
ATOM 1251 O O . LEU A 1 159 ? 8.481 11.416 -17.204 1.00 80.31 159 LEU A O 1
ATOM 1255 N N . THR A 1 160 ? 8.612 11.913 -19.387 1.00 83.06 160 THR A N 1
ATOM 1256 C CA . THR A 1 160 ? 8.148 13.301 -19.237 1.00 83.06 160 THR A CA 1
ATOM 1257 C C . THR A 1 160 ? 6.762 13.366 -18.587 1.00 83.06 160 THR A C 1
ATOM 1259 O O . THR A 1 160 ? 6.505 14.206 -17.723 1.00 83.06 160 THR A O 1
ATOM 1262 N N . ARG A 1 161 ? 5.853 12.459 -18.967 1.00 86.06 161 ARG A N 1
ATOM 1263 C CA . ARG A 1 161 ? 4.506 12.386 -18.380 1.00 86.06 161 ARG A CA 1
ATOM 1264 C C . ARG A 1 161 ? 4.543 11.896 -16.941 1.00 86.06 161 ARG A C 1
ATOM 1266 O O . ARG A 1 161 ? 3.836 12.439 -16.100 1.00 86.06 161 ARG A O 1
ATOM 1273 N N . PHE A 1 162 ? 5.360 10.887 -16.657 1.00 81.38 162 PHE A N 1
ATOM 1274 C CA . PHE A 1 162 ? 5.497 10.334 -15.314 1.00 81.38 162 PHE A CA 1
ATOM 1275 C C . PHE A 1 162 ? 6.082 11.365 -14.356 1.00 81.38 162 PHE A C 1
ATOM 1277 O O . PHE A 1 162 ? 5.566 11.508 -13.254 1.00 81.38 162 PHE A O 1
ATOM 1284 N N . PHE A 1 163 ? 7.053 12.162 -14.804 1.00 78.69 163 PHE A N 1
ATOM 1285 C CA . PHE A 1 163 ? 7.561 13.301 -14.047 1.00 78.69 163 PHE A CA 1
ATOM 1286 C C . PHE A 1 163 ? 6.466 14.342 -13.756 1.00 78.69 163 PHE A C 1
ATOM 1288 O O . PHE A 1 163 ? 6.300 14.770 -12.615 1.00 78.69 163 PHE A O 1
ATOM 1295 N N . ALA A 1 164 ? 5.655 14.706 -14.757 1.00 83.12 164 ALA A N 1
ATOM 1296 C CA . ALA A 1 164 ? 4.541 15.637 -14.561 1.00 83.12 164 ALA A CA 1
ATOM 1297 C C . ALA A 1 164 ? 3.496 15.101 -13.564 1.00 83.12 164 ALA A C 1
ATOM 1299 O O . ALA A 1 164 ? 3.013 15.839 -12.705 1.00 83.12 164 ALA A O 1
ATOM 1300 N N . PHE A 1 165 ? 3.170 13.809 -13.640 1.00 80.44 165 PHE A N 1
ATOM 1301 C CA . PHE A 1 165 ? 2.276 13.153 -12.689 1.00 80.44 165 PHE A CA 1
ATOM 1302 C C . PHE A 1 165 ? 2.874 13.068 -11.283 1.00 80.44 165 PHE A C 1
ATOM 1304 O O . PHE A 1 165 ? 2.176 13.358 -10.312 1.00 80.44 165 PHE A O 1
ATOM 1311 N N . HIS A 1 166 ? 4.162 12.744 -11.171 1.00 74.31 166 HIS A N 1
ATOM 1312 C CA . HIS A 1 166 ? 4.889 12.716 -9.907 1.00 74.31 166 HIS A CA 1
ATOM 1313 C C . HIS A 1 166 ? 4.868 14.074 -9.207 1.00 74.31 166 HIS A C 1
ATOM 1315 O O . HIS A 1 166 ? 4.676 14.134 -7.998 1.00 74.31 166 HIS A O 1
ATOM 1321 N N . PHE A 1 167 ? 4.997 15.164 -9.967 1.00 77.31 167 PHE A N 1
ATOM 1322 C CA . PHE A 1 167 ? 4.866 16.517 -9.436 1.00 77.31 167 PHE A CA 1
ATOM 1323 C C . PHE A 1 167 ? 3.424 16.848 -9.017 1.00 77.31 167 PHE A C 1
ATOM 1325 O O . PHE A 1 167 ? 3.212 17.524 -8.014 1.00 77.31 167 PHE A O 1
ATOM 1332 N N . LEU A 1 168 ? 2.418 16.378 -9.763 1.00 81.44 168 LEU A N 1
ATOM 1333 C CA . LEU A 1 168 ? 1.007 16.696 -9.524 1.00 81.44 168 LEU A CA 1
ATOM 1334 C C . LEU A 1 168 ? 0.404 15.953 -8.318 1.00 81.44 168 LEU A C 1
ATOM 1336 O O . LEU A 1 168 ? -0.323 16.556 -7.523 1.00 81.44 168 LEU A O 1
ATOM 1340 N N . PHE A 1 169 ? 0.668 14.650 -8.176 1.00 76.06 169 PHE A N 1
ATOM 1341 C CA . PHE A 1 169 ? 0.017 13.815 -7.159 1.00 76.06 169 PHE A CA 1
ATOM 1342 C C . PHE A 1 169 ? 0.217 14.260 -5.702 1.00 76.06 169 PHE A C 1
ATOM 1344 O O . PHE A 1 169 ? -0.770 14.207 -4.965 1.00 76.06 169 PHE A O 1
ATOM 1351 N N . PRO A 1 170 ? 1.389 14.766 -5.265 1.00 75.44 170 PRO A N 1
ATOM 1352 C CA . PRO A 1 170 ? 1.562 15.310 -3.919 1.00 75.44 170 PRO A CA 1
ATOM 1353 C C . PRO A 1 170 ? 0.518 16.378 -3.560 1.00 75.44 170 PRO A C 1
ATOM 1355 O O . PRO A 1 170 ? -0.008 16.385 -2.448 1.00 75.44 170 PRO A O 1
ATOM 1358 N N . PHE A 1 171 ? 0.159 17.252 -4.508 1.00 80.31 171 PHE A N 1
ATOM 1359 C CA . PHE A 1 171 ? -0.843 18.300 -4.283 1.00 80.31 171 PHE A CA 1
ATOM 1360 C C . PHE A 1 171 ? -2.265 17.738 -4.207 1.00 80.31 171 PHE A C 1
ATOM 1362 O O . PHE A 1 171 ? -3.062 18.188 -3.383 1.00 80.31 171 PHE A O 1
ATOM 1369 N N . ILE A 1 172 ? -2.578 16.730 -5.027 1.00 81.56 172 ILE A N 1
ATOM 1370 C CA . ILE A 1 172 ? -3.866 16.024 -4.962 1.00 81.56 172 ILE A CA 1
ATOM 1371 C C . ILE A 1 172 ? -4.008 15.314 -3.610 1.00 81.56 172 ILE A C 1
ATOM 1373 O O . ILE A 1 172 ? -5.060 15.406 -2.980 1.00 81.56 172 ILE A O 1
ATOM 1377 N N . ILE A 1 173 ? -2.944 14.665 -3.128 1.00 75.38 173 ILE A N 1
ATOM 1378 C CA . ILE A 1 173 ? -2.920 14.006 -1.816 1.00 75.38 173 ILE A CA 1
ATOM 1379 C C . ILE A 1 173 ? -3.096 15.031 -0.700 1.00 75.38 173 ILE A C 1
ATOM 1381 O O . ILE A 1 173 ? -3.913 14.808 0.183 1.00 75.38 173 ILE A O 1
ATOM 1385 N N . ALA A 1 174 ? -2.408 16.175 -0.751 1.00 77.50 174 ALA A N 1
ATOM 1386 C CA . ALA A 1 174 ? -2.585 17.234 0.241 1.00 77.50 174 ALA A CA 1
ATOM 1387 C C . ALA A 1 174 ? -4.043 17.729 0.304 1.00 77.50 174 ALA A C 1
ATOM 1389 O O . ALA A 1 174 ? -4.601 17.869 1.394 1.00 77.50 174 ALA A O 1
ATOM 1390 N N . ALA A 1 175 ? -4.689 17.928 -0.851 1.00 80.81 175 ALA A N 1
ATOM 1391 C CA . ALA A 1 175 ? -6.103 18.292 -0.914 1.00 80.81 175 ALA A CA 1
ATOM 1392 C C . ALA A 1 175 ? -7.013 17.191 -0.336 1.00 80.81 175 ALA A C 1
ATOM 1394 O O . ALA A 1 175 ? -7.902 17.486 0.465 1.00 80.81 175 ALA A O 1
ATOM 1395 N N . ALA A 1 176 ? -6.763 15.922 -0.678 1.00 75.12 176 ALA A N 1
ATOM 1396 C CA . ALA A 1 176 ? -7.492 14.781 -0.126 1.00 75.12 176 ALA A CA 1
ATOM 1397 C C . ALA A 1 176 ? -7.304 14.654 1.398 1.00 75.12 176 ALA A C 1
ATOM 1399 O O . ALA A 1 176 ? -8.269 14.376 2.105 1.00 75.12 176 ALA A O 1
ATOM 1400 N N . THR A 1 177 ? -6.109 14.934 1.928 1.00 75.69 177 THR A N 1
ATOM 1401 C CA . THR A 1 177 ? -5.829 14.945 3.373 1.00 75.69 177 THR A CA 1
ATOM 1402 C C . THR A 1 177 ? -6.631 16.026 4.098 1.00 75.69 177 THR A C 1
ATOM 1404 O O . THR A 1 177 ? -7.154 15.769 5.178 1.00 75.69 177 THR A O 1
ATOM 1407 N N . ILE A 1 178 ? -6.804 17.215 3.509 1.00 80.69 178 ILE A N 1
ATOM 1408 C CA . ILE A 1 178 ? -7.665 18.262 4.092 1.00 80.69 178 ILE A CA 1
ATOM 1409 C C . ILE A 1 178 ? -9.121 17.784 4.162 1.00 80.69 178 ILE A C 1
ATOM 1411 O O . ILE A 1 178 ? -9.768 17.941 5.197 1.00 80.69 178 ILE A O 1
ATOM 1415 N N . ILE A 1 179 ? -9.626 17.163 3.091 1.00 79.31 179 ILE A N 1
ATOM 1416 C CA . ILE A 1 179 ? -10.979 16.585 3.063 1.00 79.31 179 ILE A CA 1
ATOM 1417 C C . ILE A 1 179 ? -11.108 15.475 4.117 1.00 79.31 179 ILE A C 1
ATOM 1419 O O . ILE A 1 179 ? -12.082 15.446 4.869 1.00 79.31 179 ILE A O 1
ATOM 1423 N N . HIS A 1 180 ? -10.108 14.598 4.221 1.00 75.94 180 HIS A N 1
ATOM 1424 C CA . HIS A 1 180 ? -10.048 13.546 5.230 1.00 75.94 180 HIS A CA 1
ATOM 1425 C C . HIS A 1 180 ? -10.129 14.115 6.653 1.00 75.94 180 HIS A C 1
ATOM 1427 O O . HIS A 1 180 ? -10.958 13.665 7.445 1.00 75.94 180 HIS A O 1
ATOM 1433 N N . LEU A 1 181 ? -9.325 15.137 6.965 1.00 76.50 181 LEU A N 1
ATOM 1434 C CA . LEU A 1 181 ? -9.323 15.791 8.275 1.00 76.50 181 LEU A CA 1
ATOM 1435 C C . LEU A 1 181 ? -10.645 16.508 8.571 1.00 76.50 181 LEU A C 1
ATOM 1437 O O . LEU A 1 181 ? -11.107 16.469 9.709 1.00 76.50 181 LEU A O 1
ATOM 1441 N N . LEU A 1 182 ? -11.293 17.101 7.564 1.00 80.38 182 LEU A N 1
ATOM 1442 C CA . LEU A 1 182 ? -12.616 17.711 7.718 1.00 80.38 182 LEU A CA 1
ATOM 1443 C C . LEU A 1 182 ? -13.642 16.667 8.172 1.00 80.38 182 LEU A C 1
ATOM 1445 O O . LEU A 1 182 ? -14.307 16.857 9.188 1.00 80.38 182 LEU A O 1
ATOM 1449 N N . PHE A 1 183 ? -13.725 15.525 7.485 1.00 76.62 183 PHE A N 1
ATOM 1450 C CA . PHE A 1 183 ? -14.635 14.449 7.884 1.00 76.62 183 PHE A CA 1
ATOM 1451 C C . PHE A 1 183 ? -14.270 13.817 9.231 1.00 76.62 183 PHE A C 1
ATOM 1453 O O . PHE A 1 183 ? -15.168 13.421 9.978 1.00 76.62 183 PHE A O 1
ATOM 1460 N N . LEU A 1 184 ? -12.979 13.740 9.565 1.00 78.25 184 LEU A N 1
ATOM 1461 C CA . LEU A 1 184 ? -12.529 13.292 10.881 1.00 78.25 184 LEU A CA 1
ATOM 1462 C C . LEU A 1 184 ? -12.986 14.259 11.983 1.00 78.25 184 LEU A C 1
ATOM 1464 O O . LEU A 1 184 ? -13.409 13.812 13.047 1.00 78.25 184 LEU A O 1
ATOM 1468 N N . HIS A 1 185 ? -12.941 15.569 11.734 1.00 83.38 185 HIS A N 1
ATOM 1469 C CA . HIS A 1 185 ? -13.363 16.592 12.692 1.00 83.38 185 HIS A CA 1
ATOM 1470 C C . HIS A 1 185 ? -14.876 16.573 12.955 1.00 83.38 185 HIS A C 1
ATOM 1472 O O . HIS A 1 185 ? -15.285 16.848 14.082 1.00 83.38 185 HIS A O 1
ATOM 1478 N N . GLU A 1 186 ? -15.694 16.175 11.975 1.00 83.81 186 GLU A N 1
ATOM 1479 C CA . GLU A 1 186 ? -17.148 16.024 12.153 1.00 83.81 186 GLU A CA 1
ATOM 1480 C C . GLU A 1 186 ? -17.506 14.968 13.213 1.00 83.81 186 GLU A C 1
ATOM 1482 O O . GLU A 1 186 ? -18.438 15.148 13.997 1.00 83.81 186 GLU A O 1
ATOM 1487 N N . THR A 1 187 ? -16.775 13.849 13.264 1.00 77.25 187 THR A N 1
ATOM 1488 C CA . THR A 1 187 ? -17.055 12.763 14.223 1.00 77.25 187 THR A CA 1
ATOM 1489 C C . THR A 1 187 ? -16.132 12.761 15.439 1.00 77.25 187 THR A C 1
ATOM 1491 O O . THR A 1 187 ? -16.478 12.191 16.476 1.00 77.25 187 THR A O 1
ATOM 1494 N N . GLY A 1 188 ? -14.958 13.378 15.320 1.00 80.75 188 GLY A N 1
ATOM 1495 C CA . GLY A 1 188 ? -13.827 13.195 16.223 1.00 80.75 188 GLY A CA 1
ATOM 1496 C C . GLY A 1 188 ? -13.129 11.841 16.043 1.00 80.75 188 GLY A C 1
ATOM 1497 O O . GLY A 1 188 ? -13.645 10.921 15.400 1.00 80.75 188 GLY A O 1
ATOM 1498 N N . SER A 1 189 ? -11.942 11.718 16.641 1.00 81.62 189 SER A N 1
ATOM 1499 C CA . SER A 1 189 ? -11.143 10.489 16.623 1.00 81.62 189 SER A CA 1
ATOM 1500 C C . SER A 1 189 ? -11.796 9.357 17.418 1.00 81.62 189 SER A C 1
ATOM 1502 O O . SER A 1 189 ? -12.448 9.574 18.443 1.00 81.62 189 SER A O 1
ATOM 1504 N N . ASN A 1 190 ? -11.571 8.120 16.973 1.00 81.06 190 ASN A N 1
ATOM 1505 C CA . ASN A 1 190 ? -11.924 6.936 17.750 1.00 81.06 190 ASN A CA 1
ATOM 1506 C C . ASN A 1 190 ? -10.908 6.682 18.891 1.00 81.06 190 ASN A C 1
ATOM 1508 O O . ASN A 1 190 ? -9.863 7.322 18.965 1.00 81.06 190 ASN A O 1
ATOM 1512 N N . ASN A 1 191 ? -11.212 5.741 19.788 1.00 84.69 191 ASN A N 1
ATOM 1513 C CA . ASN A 1 191 ? -10.341 5.317 20.887 1.00 84.69 191 ASN A CA 1
ATOM 1514 C C . ASN A 1 191 ? -10.213 3.779 20.942 1.00 84.69 191 ASN A C 1
ATOM 1516 O O . ASN A 1 191 ? -11.066 3.078 20.389 1.00 84.69 191 ASN A O 1
ATOM 1520 N N . PRO A 1 192 ? -9.194 3.233 21.638 1.00 84.69 192 PRO A N 1
ATOM 1521 C CA . PRO A 1 192 ? -8.951 1.788 21.697 1.00 84.69 192 PRO A CA 1
ATOM 1522 C C . PRO A 1 192 ? -10.136 0.963 22.221 1.00 84.69 192 PRO A C 1
ATOM 1524 O 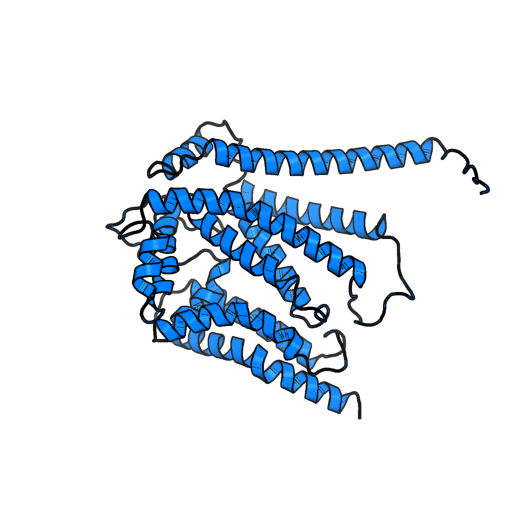O . PRO A 1 192 ? -10.319 -0.187 21.831 1.00 84.69 192 PRO A O 1
ATOM 1527 N N . ILE A 1 193 ? -10.980 1.530 23.081 1.00 87.19 193 ILE A N 1
ATOM 1528 C CA . ILE A 1 193 ? -12.136 0.831 23.668 1.00 87.19 193 ILE A CA 1
ATOM 1529 C C . ILE A 1 193 ? -13.319 0.809 22.681 1.00 87.19 193 ILE A C 1
ATOM 1531 O O . ILE A 1 193 ? -14.167 -0.074 22.743 1.00 87.19 193 ILE A O 1
ATOM 1535 N N . GLY A 1 194 ? -13.364 1.742 21.724 1.00 84.75 194 GLY A N 1
ATOM 1536 C CA . GLY A 1 194 ? -14.384 1.790 20.672 1.00 84.75 194 GLY A CA 1
ATOM 1537 C C . GLY A 1 194 ? -15.733 2.339 21.128 1.00 84.75 194 GLY A C 1
ATOM 1538 O O . GLY A 1 194 ? -16.707 2.260 20.379 1.00 84.75 194 GLY A O 1
ATOM 1539 N N . LEU A 1 195 ? -15.791 2.888 22.344 1.00 87.69 195 LEU A N 1
ATOM 1540 C CA . LEU A 1 195 ? -16.967 3.537 22.921 1.00 87.69 195 LEU A CA 1
ATOM 1541 C C . LEU A 1 195 ? -16.957 5.045 22.642 1.00 87.69 195 LEU A C 1
ATOM 1543 O O . LEU A 1 195 ? -15.971 5.596 22.159 1.00 87.69 195 LEU A O 1
ATOM 1547 N N . ASN A 1 196 ? -18.057 5.734 22.940 1.00 88.62 196 ASN A N 1
ATOM 1548 C CA . ASN A 1 196 ? -18.116 7.187 22.808 1.00 88.62 196 ASN A CA 1
ATOM 1549 C C . ASN A 1 196 ? -17.190 7.857 23.844 1.00 88.62 196 ASN A C 1
ATOM 1551 O O . ASN A 1 196 ? -17.382 7.682 25.044 1.00 88.62 196 ASN A O 1
ATOM 1555 N N . SER A 1 197 ? -16.210 8.634 23.379 1.00 88.94 197 SER A N 1
ATOM 1556 C CA . SER A 1 197 ? -15.219 9.317 24.222 1.00 88.94 197 SER A CA 1
ATOM 1557 C C . SER A 1 197 ? -15.664 10.687 24.745 1.00 88.94 197 SER A C 1
ATOM 1559 O O . SER A 1 197 ? -14.904 11.318 25.467 1.00 88.94 197 SER A O 1
ATOM 1561 N N . ASN A 1 198 ? -16.873 11.171 24.428 1.00 91.44 198 ASN A N 1
ATOM 1562 C CA . ASN A 1 198 ? -17.345 12.511 24.818 1.00 91.44 198 ASN A CA 1
ATOM 1563 C C . ASN A 1 198 ? -17.308 12.766 26.331 1.00 91.44 198 ASN A C 1
ATOM 1565 O O . ASN A 1 198 ? -17.196 13.917 26.738 1.00 91.44 198 ASN A O 1
ATOM 1569 N N . VAL A 1 199 ? -17.418 11.711 27.141 1.00 93.69 199 VAL A N 1
ATOM 1570 C CA . VAL A 1 199 ? -17.390 11.800 28.608 1.00 93.69 199 VAL A CA 1
ATOM 1571 C C . VAL A 1 199 ? -16.002 12.115 29.171 1.00 93.69 199 VAL A C 1
ATOM 1573 O O . VAL A 1 199 ? -15.915 12.556 30.310 1.00 93.69 199 VAL A O 1
ATOM 1576 N N . ASP A 1 200 ? -14.943 11.899 28.388 1.00 93.94 200 ASP A N 1
ATOM 1577 C CA . ASP A 1 200 ? -13.546 12.030 28.817 1.00 93.94 200 ASP A CA 1
ATOM 1578 C C . ASP A 1 200 ? -12.678 12.600 27.681 1.00 93.94 200 ASP A C 1
ATOM 1580 O O . ASP A 1 200 ? -11.672 12.032 27.251 1.00 93.94 200 ASP A O 1
ATOM 1584 N N . LYS A 1 201 ? -13.130 13.720 27.105 1.00 93.19 201 LYS A N 1
ATOM 1585 C CA . LYS A 1 201 ? -12.354 14.458 26.105 1.00 93.19 201 LYS A CA 1
ATOM 1586 C C . LYS A 1 201 ? -11.355 15.379 26.792 1.00 93.19 201 LYS A C 1
ATOM 1588 O O . LYS A 1 201 ? -11.719 16.177 27.650 1.00 93.19 201 LYS A O 1
ATOM 1593 N N . ILE A 1 202 ? -10.121 15.336 26.308 1.00 94.12 202 ILE A N 1
ATOM 1594 C CA . ILE A 1 202 ? -9.068 16.294 26.647 1.00 94.12 202 ILE A CA 1
ATOM 1595 C C . ILE A 1 202 ? -8.774 17.210 25.457 1.00 94.12 202 ILE A C 1
ATOM 1597 O O . ILE A 1 202 ? -9.069 16.875 24.306 1.00 94.12 202 ILE A O 1
ATOM 1601 N N . THR A 1 203 ? -8.198 18.381 25.724 1.00 94.88 203 THR A N 1
ATOM 1602 C CA . THR A 1 203 ? -7.751 19.300 24.671 1.00 94.88 203 THR A CA 1
ATOM 1603 C C . THR A 1 203 ? -6.595 18.691 23.875 1.00 94.88 203 THR A C 1
ATOM 1605 O O . THR A 1 203 ? -5.772 17.956 24.418 1.00 94.88 203 THR A O 1
ATOM 1608 N N . PHE A 1 204 ? -6.512 19.000 22.575 1.00 90.94 204 PHE A N 1
ATOM 1609 C CA . PHE A 1 204 ? -5.433 18.487 21.721 1.00 90.94 204 PHE A CA 1
ATOM 1610 C C . PHE A 1 204 ? -4.056 18.953 22.211 1.00 90.94 204 PHE A C 1
ATOM 1612 O O . PHE A 1 204 ? -3.156 18.147 22.433 1.00 90.94 204 PHE A O 1
ATOM 1619 N N . HIS A 1 205 ? -3.918 20.257 22.440 1.00 91.81 205 HIS A N 1
ATOM 1620 C CA . HIS A 1 205 ? -2.756 20.834 23.099 1.00 91.81 205 HIS A CA 1
ATOM 1621 C C . HIS A 1 205 ? -3.010 20.908 24.615 1.00 91.81 205 HIS A C 1
ATOM 1623 O O . HIS A 1 205 ? -4.110 21.312 25.012 1.00 91.81 205 HIS A O 1
ATOM 1629 N N . PRO A 1 206 ? -2.044 20.536 25.477 1.00 95.00 206 PRO A N 1
ATOM 1630 C CA . PRO A 1 206 ? -0.673 20.107 25.162 1.00 95.00 206 PRO A CA 1
ATOM 1631 C C . PRO A 1 206 ? -0.505 18.611 24.849 1.00 95.00 206 PRO A C 1
ATOM 1633 O O . PRO A 1 206 ? 0.517 18.206 24.298 1.00 95.00 206 PRO A O 1
ATOM 1636 N N . TYR A 1 207 ? -1.488 17.788 25.215 1.00 94.06 207 TYR A N 1
ATOM 1637 C CA . TYR A 1 207 ? -1.326 16.339 25.338 1.00 94.06 207 TYR A CA 1
ATOM 1638 C C . TYR A 1 207 ? -0.922 15.639 24.038 1.00 94.06 207 TYR A C 1
ATOM 1640 O O . TYR A 1 207 ? 0.107 14.966 23.984 1.00 94.06 207 TYR A O 1
ATOM 1648 N N . PHE A 1 208 ? -1.716 15.797 22.981 1.00 87.75 208 PHE A N 1
ATOM 1649 C CA . PHE A 1 208 ? -1.437 15.173 21.693 1.00 87.75 208 PHE A CA 1
ATOM 1650 C C . PHE A 1 208 ? -0.335 15.909 20.936 1.00 87.75 208 PHE A C 1
ATOM 1652 O O . PHE A 1 208 ? 0.452 15.253 20.272 1.00 87.75 208 PHE A O 1
ATOM 1659 N N . SER A 1 209 ? -0.182 17.226 21.116 1.00 88.31 209 SER A N 1
ATOM 1660 C CA . SER A 1 209 ? 0.917 17.969 20.482 1.00 88.31 209 SER A CA 1
ATOM 1661 C C . SER A 1 209 ? 2.301 17.461 20.919 1.00 88.31 209 SER A C 1
ATOM 1663 O O . SER A 1 209 ? 3.140 17.197 20.063 1.00 88.31 209 SER A O 1
ATOM 1665 N N . TYR A 1 210 ? 2.544 17.245 22.222 1.00 92.19 210 TYR A N 1
ATOM 1666 C CA . TYR A 1 210 ? 3.822 16.666 22.675 1.00 92.19 210 TYR A CA 1
ATOM 1667 C C . TYR A 1 210 ? 3.978 15.197 22.306 1.00 92.19 210 TYR A C 1
ATOM 1669 O O . TYR A 1 210 ? 5.080 14.762 21.975 1.00 92.19 210 TYR A O 1
ATOM 1677 N N . LYS A 1 211 ? 2.887 14.426 22.348 1.00 88.50 211 LYS A N 1
ATOM 1678 C CA . LYS A 1 211 ? 2.910 13.023 21.929 1.00 88.50 211 LYS A CA 1
ATOM 1679 C C . LYS A 1 211 ? 3.309 12.896 20.455 1.00 88.50 211 LYS A C 1
ATOM 1681 O O . LYS A 1 211 ? 4.157 12.072 20.122 1.00 88.50 211 LYS A O 1
ATOM 1686 N N . ASP A 1 212 ? 2.727 13.726 19.596 1.00 84.38 212 ASP A N 1
ATOM 1687 C CA . ASP A 1 212 ? 2.996 13.731 18.160 1.00 84.38 212 ASP A CA 1
ATOM 1688 C C . ASP A 1 212 ? 4.406 14.264 17.873 1.00 84.38 212 ASP A C 1
ATOM 1690 O O . ASP A 1 212 ? 5.100 13.700 17.031 1.00 84.38 212 ASP A O 1
ATOM 1694 N N . LEU A 1 213 ? 4.886 15.265 18.626 1.00 86.81 213 LEU A N 1
ATOM 1695 C CA . LEU A 1 213 ? 6.273 15.737 18.542 1.00 86.81 213 LEU A CA 1
ATOM 1696 C C . LEU A 1 213 ? 7.278 14.627 18.888 1.00 86.81 213 LEU A C 1
ATOM 1698 O O . LEU A 1 213 ? 8.261 14.449 18.171 1.00 86.81 213 LEU A O 1
ATOM 1702 N N . LEU A 1 214 ? 7.022 13.853 19.948 1.00 89.38 214 LEU A N 1
ATOM 1703 C CA . LEU A 1 214 ? 7.858 12.707 20.315 1.00 89.38 214 LEU A CA 1
ATOM 1704 C C . LEU A 1 214 ? 7.852 11.633 19.218 1.00 89.38 214 LEU A C 1
ATOM 1706 O O . LEU A 1 214 ? 8.913 11.129 18.847 1.00 89.38 214 LEU A O 1
ATOM 1710 N N . GLY A 1 215 ? 6.673 11.300 18.681 1.00 83.06 215 GLY A N 1
ATOM 1711 C CA . GLY A 1 215 ? 6.537 10.349 17.576 1.00 83.06 215 GLY A CA 1
ATOM 1712 C C . GLY A 1 215 ? 7.278 10.808 16.317 1.00 83.06 215 GLY A C 1
ATOM 1713 O O . GLY A 1 215 ? 8.028 10.032 15.724 1.00 83.06 215 GLY A O 1
ATOM 1714 N N . PHE A 1 216 ? 7.137 12.085 15.957 1.00 80.69 216 PHE A N 1
ATOM 1715 C CA . PHE A 1 216 ? 7.849 12.697 14.838 1.00 80.69 216 PHE A CA 1
ATOM 1716 C C . PHE A 1 216 ? 9.366 12.674 15.047 1.00 80.69 216 PHE A C 1
ATOM 1718 O O . PHE A 1 216 ? 10.096 12.303 14.132 1.00 80.69 216 PHE A O 1
ATOM 1725 N N . ALA A 1 217 ? 9.852 13.006 16.247 1.00 83.62 217 ALA A N 1
ATOM 1726 C CA . ALA A 1 217 ? 11.277 12.965 16.566 1.00 83.62 217 ALA A CA 1
ATOM 1727 C C . ALA A 1 217 ? 11.849 11.542 16.454 1.00 83.62 217 ALA A C 1
ATOM 1729 O O . ALA A 1 217 ? 12.894 11.351 15.836 1.00 83.62 217 ALA A O 1
ATOM 1730 N N . ALA A 1 218 ? 11.151 10.533 16.986 1.00 85.00 218 ALA A N 1
ATOM 1731 C CA . ALA A 1 218 ? 11.570 9.135 16.878 1.00 85.00 218 ALA A CA 1
ATOM 1732 C C . ALA A 1 218 ? 11.627 8.660 15.415 1.00 85.00 218 ALA A C 1
ATOM 1734 O O . ALA A 1 218 ? 12.604 8.038 14.995 1.00 85.00 218 ALA A O 1
ATOM 1735 N N . MET A 1 219 ? 10.606 9.001 14.626 1.00 79.69 219 MET A N 1
ATOM 1736 C CA . MET A 1 219 ? 10.546 8.711 13.194 1.00 79.69 219 MET A CA 1
ATOM 1737 C C . MET A 1 219 ? 11.680 9.403 12.423 1.00 79.69 219 MET A C 1
ATOM 1739 O O . MET A 1 219 ? 12.327 8.779 11.581 1.00 79.69 219 MET A O 1
ATOM 1743 N N . LEU A 1 220 ? 11.953 10.674 12.725 1.00 78.88 220 LEU A N 1
ATOM 1744 C CA . LEU A 1 220 ? 13.016 11.440 12.082 1.00 78.88 220 LEU A CA 1
ATOM 1745 C C . LEU A 1 220 ? 14.397 10.863 12.409 1.00 78.88 220 LEU A C 1
ATOM 1747 O O . LEU A 1 220 ? 15.225 10.730 11.513 1.00 78.88 220 LEU A O 1
ATOM 1751 N N . ILE A 1 221 ? 14.633 10.461 13.661 1.00 81.94 221 ILE A N 1
ATOM 1752 C CA . ILE A 1 221 ? 15.872 9.779 14.054 1.00 81.94 221 ILE A CA 1
ATOM 1753 C C . ILE A 1 221 ? 16.038 8.485 13.253 1.00 81.94 221 ILE A C 1
ATOM 1755 O O . ILE A 1 221 ? 17.110 8.257 12.701 1.00 81.94 221 ILE A O 1
ATOM 1759 N N . ALA A 1 222 ? 14.992 7.662 13.127 1.00 80.56 222 ALA A N 1
ATOM 1760 C CA . ALA A 1 222 ? 15.060 6.436 12.330 1.00 80.56 222 ALA A CA 1
ATOM 1761 C C . ALA A 1 222 ? 15.398 6.717 10.853 1.00 80.56 222 ALA A C 1
ATOM 1763 O O . ALA A 1 222 ? 16.240 6.027 10.277 1.00 80.56 222 ALA A O 1
ATOM 1764 N N . LEU A 1 223 ? 14.801 7.757 10.258 1.00 76.56 223 LEU A N 1
ATOM 1765 C CA . LEU A 1 223 ? 15.102 8.181 8.888 1.00 76.56 223 LEU A CA 1
ATOM 1766 C C . LEU A 1 223 ? 16.553 8.653 8.733 1.00 76.56 223 LEU A C 1
ATOM 1768 O O . LEU A 1 223 ? 17.218 8.269 7.771 1.00 76.56 223 LEU A O 1
ATOM 1772 N N . ILE A 1 224 ? 17.054 9.454 9.678 1.00 77.00 224 ILE A N 1
ATOM 1773 C CA . ILE A 1 224 ? 18.445 9.924 9.691 1.00 77.00 224 ILE A CA 1
ATOM 1774 C C . ILE A 1 224 ? 19.398 8.732 9.804 1.00 77.00 224 ILE A C 1
ATOM 1776 O O . ILE A 1 224 ? 20.355 8.643 9.042 1.00 77.00 224 ILE A O 1
ATOM 1780 N N . LEU A 1 225 ? 19.126 7.786 10.709 1.00 83.19 225 LEU A N 1
ATOM 1781 C CA . LEU A 1 225 ? 19.956 6.594 10.868 1.00 83.19 225 LEU A CA 1
ATOM 1782 C C . LEU A 1 225 ? 19.996 5.758 9.584 1.00 83.19 225 LEU A C 1
ATOM 1784 O O . LEU A 1 225 ? 21.076 5.351 9.162 1.00 83.19 225 LEU A O 1
ATOM 1788 N N . LEU A 1 226 ? 18.845 5.535 8.943 1.00 77.81 226 LEU A N 1
ATOM 1789 C CA . LEU A 1 226 ? 18.776 4.809 7.677 1.00 77.81 226 LEU A CA 1
ATOM 1790 C C . LEU A 1 226 ? 19.560 5.535 6.576 1.00 77.81 226 LEU A C 1
ATOM 1792 O O . LEU A 1 226 ? 20.388 4.918 5.917 1.00 77.81 226 LEU A O 1
ATOM 1796 N N . SER A 1 227 ? 19.338 6.839 6.412 1.00 75.12 227 SER A N 1
ATOM 1797 C CA . SER A 1 227 ? 19.919 7.606 5.305 1.00 75.12 227 SER A CA 1
ATOM 1798 C C . SER A 1 227 ? 21.428 7.820 5.468 1.00 75.12 227 SER A C 1
ATOM 1800 O O . SER A 1 227 ? 22.157 7.800 4.483 1.00 75.12 227 SER A O 1
ATOM 1802 N N . LEU A 1 228 ? 21.921 7.977 6.704 1.00 74.00 228 LEU A N 1
ATOM 1803 C CA . LEU A 1 228 ? 23.348 8.193 6.967 1.00 74.00 228 LEU A CA 1
ATOM 1804 C C . LEU A 1 228 ? 24.153 6.893 7.063 1.00 74.00 228 LEU A C 1
ATOM 1806 O O . LEU A 1 228 ? 25.287 6.849 6.593 1.00 74.00 228 LEU A O 1
ATOM 1810 N N . PHE A 1 229 ? 23.608 5.840 7.683 1.00 80.56 229 PHE A N 1
ATOM 1811 C CA . PHE A 1 229 ? 24.363 4.603 7.924 1.00 80.56 229 PHE A CA 1
ATOM 1812 C C . PHE A 1 229 ? 24.056 3.482 6.927 1.00 80.56 229 PHE A C 1
ATOM 1814 O O . PHE A 1 229 ? 24.886 2.590 6.754 1.00 80.56 229 PHE A O 1
ATOM 1821 N N . SER A 1 230 ? 22.888 3.482 6.276 1.00 84.44 230 SER A N 1
ATOM 1822 C CA . SER A 1 230 ? 22.507 2.424 5.329 1.00 84.44 230 SER A CA 1
ATOM 1823 C C . SER A 1 230 ? 21.619 2.924 4.169 1.00 84.44 230 SER A C 1
ATOM 1825 O O . SER A 1 230 ? 20.511 2.418 3.965 1.00 84.44 230 SER A O 1
ATOM 1827 N N . PRO A 1 231 ? 22.100 3.896 3.367 1.00 77.31 231 PRO A N 1
ATOM 1828 C CA . PRO A 1 231 ? 21.299 4.551 2.328 1.00 77.31 231 PRO A CA 1
ATOM 1829 C C . PRO A 1 231 ? 20.817 3.619 1.201 1.00 77.31 231 PRO A C 1
ATOM 1831 O O . PRO A 1 231 ? 19.848 3.893 0.510 1.00 77.31 231 PRO A O 1
ATOM 1834 N N . ASN A 1 232 ? 21.451 2.466 1.009 1.00 83.12 232 ASN A N 1
ATOM 1835 C CA . ASN A 1 232 ? 21.060 1.538 -0.057 1.00 83.12 232 ASN A CA 1
ATOM 1836 C C . ASN A 1 232 ? 20.348 0.289 0.480 1.00 83.12 232 ASN A C 1
ATOM 1838 O O . ASN A 1 232 ? 20.152 -0.665 -0.262 1.00 83.12 232 ASN A O 1
ATOM 1842 N N . LEU A 1 233 ? 19.961 0.268 1.765 1.00 84.31 233 LEU A N 1
ATOM 1843 C CA . LEU A 1 233 ? 19.381 -0.922 2.401 1.00 84.31 233 LEU A CA 1
ATOM 1844 C C . LEU A 1 233 ? 18.036 -1.347 1.797 1.00 84.31 233 LEU A C 1
ATOM 1846 O O . LEU A 1 233 ? 17.722 -2.534 1.781 1.00 84.31 233 LEU A O 1
ATOM 1850 N N . LEU A 1 234 ? 17.229 -0.378 1.357 1.00 84.12 234 LEU A N 1
ATOM 1851 C CA . LEU A 1 234 ? 15.869 -0.607 0.853 1.00 84.12 234 LEU A CA 1
ATOM 1852 C C . LEU A 1 234 ? 15.759 -0.544 -0.679 1.00 84.12 234 LEU A C 1
ATOM 1854 O O . LEU A 1 234 ? 14.680 -0.825 -1.203 1.00 84.12 234 LEU A O 1
ATOM 1858 N N . GLY A 1 235 ? 16.845 -0.180 -1.367 1.00 80.75 235 GLY A N 1
ATOM 1859 C CA . GLY A 1 235 ? 16.908 -0.043 -2.823 1.00 80.75 235 GLY A CA 1
ATOM 1860 C C . GLY A 1 235 ? 17.500 -1.277 -3.505 1.00 80.75 235 GLY A C 1
ATOM 1861 O O . GLY A 1 235 ? 18.089 -2.146 -2.857 1.00 80.75 235 GLY A O 1
ATOM 1862 N N . ASP A 1 236 ? 17.352 -1.357 -4.827 1.00 83.69 236 ASP A N 1
ATOM 1863 C CA . ASP A 1 236 ? 17.923 -2.443 -5.630 1.00 83.69 236 ASP A CA 1
ATOM 1864 C C . ASP A 1 236 ? 19.217 -1.987 -6.335 1.00 83.69 236 ASP A C 1
ATOM 1866 O O . ASP A 1 236 ? 19.210 -0.945 -7.001 1.00 83.69 236 ASP A O 1
ATOM 1870 N N . PRO A 1 237 ? 20.334 -2.736 -6.219 1.00 86.00 237 PRO A N 1
ATOM 1871 C CA . PRO A 1 237 ? 21.607 -2.354 -6.825 1.00 86.00 237 PRO A CA 1
ATOM 1872 C C . PRO A 1 237 ? 21.546 -2.219 -8.354 1.00 86.00 237 PRO A C 1
ATOM 1874 O O . PRO A 1 237 ? 22.305 -1.430 -8.920 1.00 86.00 237 PRO A O 1
ATOM 1877 N N . ASP A 1 238 ? 20.635 -2.924 -9.032 1.00 84.75 238 ASP A N 1
ATOM 1878 C CA . ASP A 1 238 ? 20.502 -2.831 -10.489 1.00 84.75 238 ASP A CA 1
ATOM 1879 C C . ASP A 1 238 ? 20.024 -1.436 -10.930 1.00 84.75 238 ASP A C 1
ATOM 1881 O O . ASP A 1 238 ? 20.264 -1.031 -12.071 1.00 84.75 238 ASP A O 1
ATOM 1885 N N . ASN A 1 239 ? 19.420 -0.645 -10.032 1.00 83.50 239 ASN A N 1
ATOM 1886 C CA . ASN A 1 239 ? 18.990 0.719 -10.343 1.00 83.50 239 ASN A CA 1
ATOM 1887 C C . ASN A 1 239 ? 20.139 1.742 -10.414 1.00 83.50 239 ASN A C 1
ATOM 1889 O O . ASN A 1 239 ? 19.925 2.863 -10.872 1.00 83.50 239 ASN A O 1
ATOM 1893 N N . PHE A 1 240 ? 21.363 1.348 -10.042 1.00 83.12 240 PHE A N 1
ATOM 1894 C CA . PHE A 1 240 ? 22.583 2.132 -10.289 1.00 83.12 240 PHE A CA 1
ATOM 1895 C C . PHE A 1 240 ? 23.180 1.887 -11.680 1.00 83.12 240 PHE A C 1
ATOM 1897 O O . PHE A 1 240 ? 24.178 2.504 -12.045 1.00 83.12 240 PHE A O 1
ATOM 1904 N N . THR A 1 241 ? 22.592 0.988 -12.475 1.00 84.69 241 THR A N 1
ATOM 1905 C CA . THR A 1 241 ? 22.984 0.797 -13.874 1.00 84.69 241 THR A CA 1
ATOM 1906 C C . THR A 1 241 ? 21.994 1.508 -14.802 1.00 84.69 241 THR A C 1
ATOM 1908 O O . THR A 1 241 ? 20.783 1.339 -14.627 1.00 84.69 241 THR A O 1
ATOM 1911 N N . PRO A 1 242 ? 22.463 2.297 -15.793 1.00 83.94 242 PRO A N 1
ATOM 1912 C CA . PRO A 1 242 ? 21.580 2.961 -16.748 1.00 83.94 242 PRO A CA 1
ATOM 1913 C C . PRO A 1 242 ? 20.648 1.980 -17.460 1.00 83.94 242 PRO A C 1
ATOM 1915 O O . PRO A 1 242 ? 21.064 0.882 -17.842 1.00 83.94 242 PRO A O 1
ATOM 1918 N N . ALA A 1 243 ? 19.395 2.390 -17.669 1.00 85.06 243 ALA A N 1
ATOM 1919 C CA . ALA A 1 243 ? 18.405 1.571 -18.355 1.00 85.06 243 ALA A CA 1
ATOM 1920 C C . ALA A 1 243 ? 18.883 1.141 -19.751 1.00 85.06 243 ALA A C 1
ATOM 1922 O O . ALA A 1 243 ? 19.240 1.975 -20.588 1.00 85.06 243 ALA A O 1
ATOM 1923 N N . ASN A 1 244 ? 18.829 -0.163 -20.025 1.00 87.44 244 ASN A N 1
ATOM 1924 C CA . ASN A 1 244 ? 19.114 -0.726 -21.337 1.00 87.44 244 ASN A CA 1
ATOM 1925 C C . ASN A 1 244 ? 17.899 -1.531 -21.832 1.00 87.44 244 ASN A C 1
ATOM 1927 O O . ASN A 1 244 ? 17.672 -2.643 -21.348 1.00 87.44 244 ASN A O 1
ATOM 1931 N N . PRO A 1 245 ? 17.160 -1.033 -22.845 1.00 87.75 245 PRO A N 1
ATOM 1932 C CA . PRO A 1 245 ? 15.986 -1.719 -23.389 1.00 87.75 245 PRO A CA 1
ATOM 1933 C C . PRO A 1 245 ? 16.260 -3.111 -23.977 1.00 87.75 245 PRO A C 1
ATOM 1935 O O . PRO A 1 245 ? 15.322 -3.866 -24.218 1.00 87.75 245 PRO A O 1
ATOM 1938 N N . LEU A 1 246 ? 17.525 -3.457 -24.239 1.00 89.44 246 LEU A N 1
ATOM 1939 C CA . LEU A 1 246 ? 17.927 -4.743 -24.817 1.00 89.44 246 LEU A CA 1
ATOM 1940 C C . LEU A 1 246 ? 18.356 -5.776 -23.767 1.00 89.44 246 LEU A C 1
ATOM 1942 O O . LEU A 1 246 ? 18.582 -6.932 -24.119 1.00 89.44 246 LEU A O 1
ATOM 1946 N N . VAL A 1 247 ? 18.500 -5.378 -22.498 1.00 88.19 247 VAL A N 1
ATOM 1947 C CA . VAL A 1 247 ? 19.004 -6.247 -21.428 1.00 88.19 247 VAL A CA 1
ATOM 1948 C C . VAL A 1 247 ? 18.064 -6.186 -20.233 1.00 88.19 247 VAL A C 1
ATOM 1950 O O . VAL A 1 247 ? 18.088 -5.226 -19.465 1.00 88.19 247 VAL A O 1
ATOM 1953 N N . THR A 1 248 ? 17.262 -7.235 -20.066 1.00 85.88 248 THR A N 1
ATOM 1954 C CA . THR A 1 248 ? 16.430 -7.455 -18.877 1.00 85.88 248 THR A CA 1
ATOM 1955 C C . THR A 1 248 ? 17.277 -7.961 -17.708 1.00 85.88 248 THR A C 1
ATOM 1957 O O . THR A 1 248 ? 17.977 -8.965 -17.882 1.00 85.88 248 THR A O 1
ATOM 1960 N N . PRO A 1 249 ? 17.189 -7.346 -16.515 1.00 86.88 249 PRO A N 1
ATOM 1961 C CA . PRO A 1 249 ? 17.756 -7.903 -15.294 1.00 86.88 249 PRO A CA 1
ATOM 1962 C C . PRO A 1 249 ? 17.248 -9.324 -15.009 1.00 86.88 249 PRO A C 1
ATOM 1964 O O . PRO A 1 249 ? 16.107 -9.648 -15.354 1.00 86.88 249 PRO A O 1
ATOM 1967 N N . PRO A 1 250 ? 18.056 -10.176 -14.355 1.00 82.69 250 PRO A N 1
ATOM 1968 C CA . PRO A 1 250 ? 17.703 -11.574 -14.103 1.00 82.69 250 PRO A CA 1
ATOM 1969 C C . PRO A 1 250 ? 16.487 -11.737 -13.175 1.00 82.69 250 PRO A C 1
ATOM 1971 O O . PRO A 1 250 ? 15.696 -12.660 -13.360 1.00 82.69 250 PRO A O 1
ATOM 1974 N N . HIS A 1 251 ? 16.302 -10.834 -12.206 1.00 83.88 251 HIS A N 1
ATOM 1975 C CA . HIS A 1 251 ? 15.196 -10.880 -11.245 1.00 83.88 251 HIS A CA 1
ATOM 1976 C C . HIS A 1 251 ? 14.512 -9.515 -11.115 1.00 83.88 251 HIS A C 1
ATOM 1978 O O . HIS A 1 251 ? 14.708 -8.800 -10.136 1.00 83.88 251 HIS A O 1
ATOM 1984 N N . ILE A 1 252 ? 13.684 -9.159 -12.100 1.00 85.75 252 ILE A N 1
ATOM 1985 C CA . ILE A 1 252 ? 12.878 -7.931 -12.049 1.00 85.75 252 ILE A CA 1
ATOM 1986 C C . ILE A 1 252 ? 11.798 -8.073 -10.967 1.00 85.75 252 ILE A C 1
ATOM 1988 O O . ILE A 1 252 ? 10.985 -9.004 -10.987 1.00 85.75 252 ILE A O 1
ATOM 1992 N N . LYS A 1 253 ? 11.772 -7.121 -10.037 1.00 86.00 253 LYS A N 1
ATOM 1993 C CA . LYS A 1 253 ? 10.781 -7.004 -8.963 1.00 86.00 253 LYS A CA 1
ATOM 1994 C C . LYS A 1 253 ? 10.511 -5.521 -8.686 1.00 86.00 253 LYS A C 1
ATOM 1996 O O . LYS A 1 253 ? 11.392 -4.702 -8.944 1.00 86.00 253 LYS A O 1
ATOM 2001 N N . PRO A 1 254 ? 9.318 -5.163 -8.191 1.00 86.75 254 PRO A N 1
ATOM 2002 C CA . PRO A 1 254 ? 9.069 -3.803 -7.743 1.00 86.75 254 PRO A CA 1
ATOM 2003 C C . PRO A 1 254 ? 9.737 -3.557 -6.382 1.00 86.75 254 PRO A C 1
ATOM 2005 O O . PRO A 1 254 ? 10.283 -4.474 -5.759 1.00 86.75 254 PRO A O 1
ATOM 2008 N N . GLU A 1 255 ? 9.649 -2.326 -5.895 1.00 83.56 255 GLU A N 1
ATOM 2009 C CA . GLU A 1 255 ? 10.108 -1.957 -4.563 1.00 83.56 255 GLU A CA 1
ATOM 2010 C C . GLU A 1 255 ? 9.410 -2.774 -3.467 1.00 83.56 255 GLU A C 1
ATOM 2012 O O . GLU A 1 255 ? 8.305 -3.301 -3.641 1.00 83.56 255 GLU A O 1
ATOM 2017 N N . TRP A 1 256 ? 10.054 -2.850 -2.298 1.00 86.19 256 TRP A N 1
ATOM 2018 C CA . TRP A 1 256 ? 9.659 -3.739 -1.202 1.00 86.19 256 TRP A CA 1
ATOM 2019 C C . TRP A 1 256 ? 8.182 -3.604 -0.795 1.00 86.19 256 TRP A C 1
ATOM 2021 O O . TRP A 1 256 ? 7.528 -4.596 -0.478 1.00 86.19 256 TRP A O 1
ATOM 2031 N N . TYR A 1 257 ? 7.634 -2.392 -0.859 1.00 82.00 257 TYR A N 1
ATOM 2032 C CA . TYR A 1 257 ? 6.256 -2.098 -0.477 1.00 82.00 257 TYR A CA 1
ATOM 2033 C C . TYR A 1 257 ? 5.194 -2.594 -1.466 1.00 82.00 257 TYR A C 1
ATOM 2035 O O . TYR A 1 257 ? 4.025 -2.717 -1.105 1.00 82.00 257 TYR A O 1
ATOM 2043 N N . PHE A 1 258 ? 5.584 -2.923 -2.696 1.00 85.38 258 PHE A N 1
ATOM 2044 C CA . PHE A 1 258 ? 4.714 -3.543 -3.693 1.00 85.38 258 PHE A CA 1
ATOM 2045 C C . PHE A 1 258 ? 4.817 -5.073 -3.708 1.00 85.38 258 PHE A C 1
ATOM 2047 O O . PHE A 1 258 ? 4.023 -5.731 -4.386 1.00 85.38 258 PHE A O 1
ATOM 2054 N N . LEU A 1 259 ? 5.772 -5.667 -2.980 1.00 91.44 259 LEU A N 1
ATOM 2055 C CA . LEU A 1 259 ? 6.067 -7.098 -3.091 1.00 91.44 259 LEU A CA 1
ATOM 2056 C C . LEU A 1 259 ? 4.894 -7.995 -2.690 1.00 91.44 259 LEU A C 1
ATOM 2058 O O . LEU A 1 259 ? 4.722 -9.044 -3.305 1.00 91.44 259 LEU A O 1
ATOM 2062 N N . PHE A 1 260 ? 4.060 -7.594 -1.726 1.00 95.06 260 PHE A N 1
ATOM 2063 C CA . PHE A 1 260 ? 2.902 -8.404 -1.332 1.00 95.06 260 PHE A CA 1
ATOM 2064 C C . PHE A 1 260 ? 1.880 -8.534 -2.478 1.00 95.06 260 PHE A C 1
ATOM 2066 O O . PHE A 1 260 ? 1.440 -9.635 -2.806 1.00 95.06 260 PHE A O 1
ATOM 2073 N N . ALA A 1 261 ? 1.549 -7.422 -3.141 1.00 91.88 261 ALA A N 1
ATOM 2074 C CA . ALA A 1 261 ? 0.620 -7.397 -4.268 1.00 91.88 261 ALA A CA 1
ATOM 2075 C C . ALA A 1 261 ? 1.241 -8.057 -5.505 1.00 91.88 261 ALA A C 1
ATOM 2077 O O . ALA A 1 261 ? 0.561 -8.763 -6.254 1.00 91.88 261 ALA A O 1
ATOM 2078 N N . TYR A 1 262 ? 2.555 -7.889 -5.687 1.00 93.88 262 TYR A N 1
ATOM 2079 C CA . TYR A 1 262 ? 3.308 -8.619 -6.696 1.00 93.88 262 TYR A CA 1
ATOM 2080 C C . TYR A 1 262 ? 3.223 -10.130 -6.462 1.00 93.88 262 TYR A C 1
ATOM 2082 O O . TYR A 1 262 ? 2.880 -10.850 -7.389 1.00 93.88 262 TYR A O 1
ATOM 2090 N N . ALA A 1 263 ? 3.429 -10.634 -5.242 1.00 96.56 263 ALA A N 1
ATOM 2091 C CA . ALA A 1 263 ? 3.289 -12.059 -4.936 1.00 96.56 263 ALA A CA 1
ATOM 2092 C C . ALA A 1 263 ? 1.890 -12.604 -5.281 1.00 96.56 263 ALA A C 1
ATOM 2094 O O . ALA A 1 263 ? 1.780 -13.685 -5.867 1.00 96.56 263 ALA A O 1
ATOM 2095 N N . ILE A 1 264 ? 0.833 -11.833 -5.008 1.00 97.06 264 ILE A N 1
ATOM 2096 C CA . ILE A 1 264 ? -0.547 -12.180 -5.379 1.00 97.06 264 ILE A CA 1
ATOM 2097 C C . ILE A 1 264 ? -0.715 -12.263 -6.906 1.00 97.06 264 ILE A C 1
ATOM 2099 O O . ILE A 1 264 ? -1.275 -13.240 -7.407 1.00 97.06 264 ILE A O 1
ATOM 2103 N N . LEU A 1 265 ? -0.174 -11.298 -7.662 1.00 95.12 265 LEU A N 1
ATOM 2104 C CA . LEU A 1 265 ? -0.208 -11.286 -9.134 1.00 95.12 265 LEU A CA 1
ATOM 2105 C C . LEU A 1 265 ? 0.368 -12.577 -9.739 1.00 95.12 265 LEU A C 1
ATOM 2107 O O . LEU A 1 265 ? -0.269 -13.194 -10.592 1.00 95.12 265 LEU A O 1
ATOM 2111 N N . ARG A 1 266 ? 1.566 -12.989 -9.303 1.00 94.94 266 ARG A N 1
ATOM 2112 C CA . ARG A 1 266 ? 2.276 -14.184 -9.825 1.00 94.94 266 ARG A CA 1
ATOM 2113 C C . ARG A 1 266 ? 1.730 -15.507 -9.295 1.00 94.94 266 ARG A C 1
ATOM 2115 O O . ARG A 1 266 ? 2.054 -16.551 -9.852 1.00 94.94 266 ARG A O 1
ATOM 2122 N N . SER A 1 267 ? 0.892 -15.485 -8.263 1.00 95.81 267 SER A N 1
ATOM 2123 C CA . SER A 1 267 ? 0.279 -16.703 -7.723 1.00 95.81 267 SER A CA 1
ATOM 2124 C C . SER A 1 267 ? -0.797 -17.284 -8.648 1.00 95.81 267 SER A C 1
ATOM 2126 O O . SER A 1 267 ? -1.070 -18.485 -8.599 1.00 95.81 267 SER A O 1
ATOM 2128 N N . ILE A 1 268 ? -1.383 -16.466 -9.531 1.00 96.31 268 ILE A N 1
ATOM 2129 C CA . ILE A 1 268 ? -2.413 -16.897 -10.480 1.00 96.31 268 ILE A CA 1
ATOM 2130 C C . ILE A 1 268 ? -1.782 -17.127 -11.862 1.00 96.31 268 ILE A C 1
ATOM 2132 O O . ILE A 1 268 ? -1.332 -16.165 -12.487 1.00 96.31 268 ILE A O 1
ATOM 2136 N N . PRO A 1 269 ? -1.807 -18.358 -12.414 1.00 94.75 269 PRO A N 1
ATOM 2137 C CA . PRO A 1 269 ? -1.227 -18.681 -13.722 1.00 94.75 269 PRO A CA 1
ATOM 2138 C C . PRO A 1 269 ? -2.126 -18.223 -14.890 1.00 94.75 269 PRO A C 1
ATOM 2140 O O . PRO A 1 269 ? -2.399 -18.961 -15.834 1.00 94.75 269 PRO A O 1
ATOM 2143 N N . ASN A 1 270 ? -2.641 -16.995 -14.819 1.00 95.69 270 ASN A N 1
ATOM 2144 C CA . ASN A 1 270 ? -3.436 -16.350 -15.855 1.00 95.69 270 ASN A CA 1
ATOM 2145 C C . ASN A 1 270 ? -3.193 -14.839 -15.810 1.00 95.69 270 ASN A C 1
ATOM 2147 O O . ASN A 1 270 ? -3.357 -14.225 -14.760 1.00 95.69 270 ASN A O 1
ATOM 2151 N N . LYS A 1 271 ? -2.868 -14.227 -16.956 1.00 91.50 271 LYS A N 1
ATOM 2152 C CA . LYS A 1 271 ? -2.551 -12.793 -17.023 1.00 91.50 271 LYS A CA 1
ATOM 2153 C C . LYS A 1 271 ? -3.699 -11.911 -16.518 1.00 91.50 271 LYS A C 1
ATOM 2155 O O . LYS A 1 271 ? -3.473 -11.049 -15.680 1.00 91.50 271 LYS A O 1
ATOM 2160 N N . LEU A 1 272 ? -4.924 -12.131 -17.004 1.00 93.56 272 LEU A N 1
ATOM 2161 C CA . LEU A 1 272 ? -6.090 -11.349 -16.582 1.00 93.56 272 LEU A CA 1
ATOM 2162 C C . LEU A 1 272 ? -6.438 -11.622 -15.115 1.00 93.56 272 LEU A C 1
ATOM 2164 O O . LEU A 1 272 ? -6.640 -10.682 -14.355 1.00 93.56 272 LEU A O 1
ATOM 2168 N N . GLY A 1 273 ? -6.464 -12.892 -14.708 1.00 95.75 273 GLY A N 1
ATOM 2169 C CA . GLY A 1 273 ? -6.755 -13.293 -13.332 1.00 95.75 273 GLY A CA 1
ATOM 2170 C C . GLY A 1 273 ? -5.774 -12.691 -12.326 1.00 95.75 273 GLY A C 1
ATOM 2171 O O . GLY A 1 273 ? -6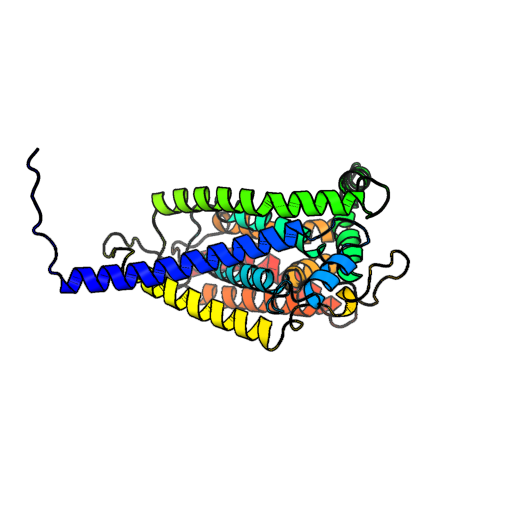.205 -12.139 -11.320 1.00 95.75 273 GLY A O 1
ATOM 2172 N N . GLY A 1 274 ? -4.476 -12.721 -12.630 1.00 95.25 274 GLY A N 1
ATOM 2173 C CA . GLY A 1 274 ? -3.446 -12.102 -11.800 1.00 95.25 274 GLY A CA 1
ATOM 2174 C C . GLY A 1 274 ? -3.613 -10.584 -11.687 1.00 95.25 274 GLY A C 1
ATOM 2175 O O . GLY A 1 274 ? -3.543 -10.050 -10.584 1.00 95.25 274 GLY A O 1
ATOM 2176 N N . VAL A 1 275 ? -3.890 -9.883 -12.796 1.00 93.38 275 VAL A N 1
ATOM 2177 C CA . VAL A 1 275 ? -4.131 -8.425 -12.776 1.00 93.38 275 VAL A CA 1
ATOM 2178 C C . VAL A 1 275 ? -5.366 -8.077 -11.947 1.00 93.38 275 VAL A C 1
ATOM 2180 O O . VAL A 1 275 ? -5.329 -7.142 -11.149 1.00 93.38 275 VAL A O 1
ATOM 2183 N N . LEU A 1 276 ? -6.446 -8.849 -12.088 1.00 93.81 276 LEU A N 1
ATOM 2184 C CA . LEU A 1 276 ? -7.650 -8.673 -11.278 1.00 93.81 276 LEU A CA 1
ATOM 2185 C C . LEU A 1 276 ? -7.386 -8.948 -9.795 1.00 93.81 276 LEU A C 1
ATOM 2187 O O . LEU A 1 276 ? -7.908 -8.220 -8.959 1.00 93.81 276 LEU A O 1
ATOM 2191 N N . ALA A 1 277 ? -6.567 -9.947 -9.459 1.00 94.88 277 ALA A N 1
ATOM 2192 C CA . ALA A 1 277 ? -6.216 -10.248 -8.074 1.00 94.88 277 ALA A CA 1
ATOM 2193 C C . ALA A 1 277 ? -5.311 -9.183 -7.444 1.00 94.88 277 ALA A C 1
ATOM 2195 O O . ALA A 1 277 ? -5.543 -8.808 -6.300 1.00 94.88 277 ALA A O 1
ATOM 2196 N N . LEU A 1 278 ? -4.343 -8.639 -8.187 1.00 90.00 278 LEU A N 1
ATOM 2197 C CA . LEU A 1 278 ? -3.541 -7.496 -7.737 1.00 90.00 278 LEU A CA 1
ATOM 2198 C C . LEU A 1 278 ? -4.418 -6.268 -7.468 1.00 90.00 278 LEU A C 1
ATOM 2200 O O . LEU A 1 278 ? -4.257 -5.588 -6.459 1.00 90.00 278 LEU A O 1
ATOM 2204 N N . LEU A 1 279 ? -5.375 -5.981 -8.352 1.00 87.62 279 LEU A N 1
ATOM 2205 C CA . LEU A 1 279 ? -6.311 -4.883 -8.126 1.00 87.62 279 LEU A CA 1
ATOM 2206 C C . LEU A 1 279 ? -7.200 -5.177 -6.903 1.00 87.62 279 LEU A C 1
ATOM 2208 O O . LEU A 1 279 ? -7.379 -4.324 -6.032 1.00 87.62 279 LEU A O 1
ATOM 2212 N N . ALA A 1 280 ? -7.715 -6.404 -6.802 1.00 89.69 280 ALA A N 1
ATOM 2213 C CA . ALA A 1 280 ? -8.546 -6.845 -5.689 1.00 89.69 280 ALA A CA 1
ATOM 2214 C C . ALA A 1 280 ? -7.806 -6.808 -4.346 1.00 89.69 280 ALA A C 1
ATOM 2216 O O . ALA A 1 280 ? -8.446 -6.525 -3.337 1.00 89.69 280 ALA A O 1
ATOM 2217 N N . SER A 1 281 ? -6.486 -7.030 -4.303 1.00 90.00 281 SER A N 1
ATOM 2218 C CA . SER A 1 281 ? -5.728 -6.998 -3.047 1.00 90.00 281 SER A CA 1
ATOM 2219 C C . SER A 1 281 ? -5.680 -5.611 -2.411 1.00 90.00 281 SER A C 1
ATOM 2221 O O . SER A 1 281 ? -5.450 -5.498 -1.218 1.00 90.00 281 SER A O 1
ATOM 2223 N N . ILE A 1 282 ? -5.928 -4.550 -3.181 1.00 82.94 282 ILE A N 1
ATOM 2224 C CA . ILE A 1 282 ? -6.066 -3.189 -2.645 1.00 82.94 282 ILE A CA 1
ATOM 2225 C C . ILE A 1 282 ? -7.550 -2.853 -2.458 1.00 82.94 282 ILE A C 1
ATOM 2227 O O . ILE A 1 282 ? -7.956 -2.388 -1.393 1.00 82.94 282 ILE A O 1
ATOM 2231 N N . LEU A 1 283 ? -8.392 -3.156 -3.457 1.00 83.50 283 LEU A N 1
ATOM 2232 C CA . LEU A 1 283 ? -9.831 -2.863 -3.410 1.00 83.50 283 LEU A CA 1
ATOM 2233 C C . LEU A 1 283 ? -10.563 -3.600 -2.277 1.00 83.50 283 LEU A C 1
ATOM 2235 O O . LEU A 1 283 ? -11.601 -3.118 -1.826 1.00 83.50 283 LEU A O 1
ATOM 2239 N N . VAL A 1 284 ? -10.047 -4.735 -1.790 1.00 86.31 284 VAL A N 1
ATOM 2240 C CA . VAL A 1 284 ? -10.650 -5.478 -0.669 1.00 86.31 284 VAL A CA 1
ATOM 2241 C C . VAL A 1 284 ? -10.744 -4.632 0.603 1.00 86.31 284 VAL A C 1
ATOM 2243 O O . VAL A 1 284 ? -11.684 -4.808 1.375 1.00 86.31 284 VAL A O 1
ATOM 2246 N N . LEU A 1 285 ? -9.850 -3.653 0.789 1.00 79.81 285 LEU A N 1
ATOM 2247 C CA . LEU A 1 285 ? -9.907 -2.722 1.919 1.00 79.81 285 LEU A CA 1
ATOM 2248 C C . LEU A 1 285 ? -11.210 -1.906 1.929 1.00 79.81 285 LEU A C 1
ATOM 2250 O O . LEU A 1 285 ? -11.764 -1.668 3.000 1.00 79.81 285 LEU A O 1
ATOM 2254 N N . MET A 1 286 ? -11.762 -1.583 0.753 1.00 76.56 286 MET A N 1
ATOM 2255 C CA . MET A 1 286 ? -13.045 -0.871 0.621 1.00 76.56 286 MET A CA 1
ATOM 2256 C C . MET A 1 286 ? -14.245 -1.741 1.021 1.00 76.56 286 MET A C 1
ATOM 2258 O O . MET A 1 286 ? -15.327 -1.236 1.314 1.00 76.56 286 MET A O 1
ATOM 2262 N N . LEU A 1 287 ? -14.078 -3.067 1.040 1.00 84.31 287 LEU A N 1
ATOM 2263 C CA . LEU A 1 287 ? -15.124 -3.990 1.476 1.00 84.31 287 LEU A CA 1
ATOM 2264 C C . LEU A 1 287 ? -15.144 -4.161 2.998 1.00 84.31 287 LEU A C 1
ATOM 2266 O O . LEU A 1 287 ? -16.178 -4.540 3.542 1.00 84.31 287 LEU A O 1
ATOM 2270 N N . VAL A 1 288 ? -14.050 -3.852 3.706 1.00 83.50 288 VAL A N 1
ATOM 2271 C CA . VAL A 1 288 ? -13.929 -4.062 5.161 1.00 83.50 288 VAL A CA 1
ATOM 2272 C C . VAL A 1 288 ? -15.067 -3.414 5.968 1.00 83.50 288 VAL A C 1
ATOM 2274 O O . VAL A 1 288 ? -15.618 -4.105 6.829 1.00 83.50 288 VAL A O 1
ATOM 2277 N N . PRO A 1 289 ? -15.499 -2.159 5.708 1.00 79.62 289 PRO A N 1
ATOM 2278 C CA . PRO A 1 289 ? -16.621 -1.560 6.437 1.00 79.62 289 PRO A CA 1
ATOM 2279 C C . PRO A 1 289 ? -17.937 -2.329 6.259 1.00 79.62 289 PRO A C 1
ATOM 2281 O O . PRO A 1 289 ? -18.734 -2.416 7.189 1.00 79.62 289 PRO A O 1
ATOM 2284 N N . ILE A 1 290 ? -18.159 -2.895 5.070 1.00 85.50 290 ILE A N 1
ATOM 2285 C CA . ILE A 1 290 ? -19.376 -3.638 4.710 1.00 85.50 290 ILE A CA 1
ATOM 2286 C C . ILE A 1 290 ? -19.323 -5.065 5.275 1.00 85.50 290 ILE A C 1
ATOM 2288 O O . ILE A 1 290 ? -20.347 -5.639 5.636 1.00 85.50 290 ILE A O 1
ATOM 2292 N N . LEU A 1 291 ? -18.120 -5.628 5.383 1.00 88.38 291 LEU A N 1
ATOM 2293 C CA . LEU A 1 291 ? -17.853 -6.964 5.915 1.00 88.38 291 LEU A CA 1
ATOM 2294 C C . LEU A 1 291 ? -17.819 -7.011 7.454 1.00 88.38 291 LEU A C 1
ATOM 2296 O O . LEU A 1 291 ? -17.698 -8.089 8.038 1.00 88.38 291 LEU A O 1
ATOM 2300 N N . HIS A 1 292 ? -17.938 -5.868 8.136 1.00 87.62 292 HIS A N 1
ATOM 2301 C CA . HIS A 1 292 ? -17.957 -5.812 9.594 1.00 87.62 292 HIS A CA 1
ATOM 2302 C C . HIS A 1 292 ? -19.283 -6.339 10.168 1.00 87.62 292 HIS A C 1
ATOM 2304 O O . HIS A 1 292 ? -20.325 -5.697 10.073 1.00 87.62 292 HIS A O 1
ATOM 2310 N N . THR A 1 293 ? -19.233 -7.502 10.816 1.00 91.69 293 THR A N 1
ATOM 2311 C CA . THR A 1 293 ? -20.411 -8.198 11.370 1.00 91.69 293 THR A CA 1
ATOM 2312 C C . THR A 1 293 ? -20.598 -8.042 12.879 1.00 91.69 293 THR A C 1
ATOM 2314 O O . THR A 1 293 ? -21.683 -8.316 13.379 1.00 91.69 293 THR A O 1
ATOM 2317 N N . SER A 1 294 ? -19.552 -7.632 13.598 1.00 91.75 294 SER A N 1
ATOM 2318 C CA . SER A 1 294 ? -19.527 -7.567 15.064 1.00 91.75 294 SER A CA 1
ATOM 2319 C C . SER A 1 294 ? -20.312 -6.374 15.615 1.00 91.75 294 SER A C 1
ATOM 2321 O O . SER A 1 294 ? -20.297 -5.283 15.050 1.00 91.75 294 SER A O 1
ATOM 2323 N N . LYS A 1 295 ? -20.929 -6.537 16.788 1.00 89.88 295 LYS A N 1
ATOM 2324 C CA . LYS A 1 295 ? -21.555 -5.448 17.556 1.00 89.88 295 LYS A CA 1
ATOM 2325 C C . LYS A 1 295 ? -20.524 -4.550 18.236 1.00 89.88 295 LYS A C 1
ATOM 2327 O O . LYS A 1 295 ? -20.786 -3.369 18.465 1.00 89.88 295 LYS A O 1
ATOM 2332 N N . GLN A 1 296 ? -19.363 -5.099 18.593 1.00 89.69 296 GLN A N 1
ATOM 2333 C CA . GLN A 1 296 ? -18.244 -4.335 19.143 1.00 89.69 296 GLN A CA 1
ATOM 2334 C C . GLN A 1 296 ? -17.401 -3.739 18.012 1.00 89.69 296 GLN A C 1
ATOM 2336 O O . GLN A 1 296 ? -16.960 -4.463 17.116 1.00 89.69 296 GLN A O 1
ATOM 2341 N N . ARG A 1 297 ? -17.144 -2.427 18.094 1.00 84.94 297 ARG A N 1
ATOM 2342 C CA . ARG A 1 297 ? -16.381 -1.678 17.085 1.00 84.94 297 ARG A CA 1
ATOM 2343 C C . ARG A 1 297 ? -14.923 -2.144 17.013 1.00 84.94 297 ARG A C 1
ATOM 2345 O O . ARG A 1 297 ? -14.446 -2.511 15.950 1.00 84.94 297 ARG A O 1
ATOM 2352 N N . THR A 1 298 ? -14.202 -2.146 18.133 1.00 85.75 298 THR A N 1
ATOM 2353 C CA . THR A 1 298 ? -12.757 -2.440 18.164 1.00 85.75 298 THR A CA 1
ATOM 2354 C C . THR A 1 298 ? -12.460 -3.927 18.361 1.00 85.75 298 THR A C 1
ATOM 2356 O O . THR A 1 298 ? -13.329 -4.712 18.738 1.00 85.75 298 THR A O 1
ATOM 2359 N N . LEU A 1 299 ? -11.199 -4.316 18.136 1.00 88.19 299 LEU A N 1
ATOM 2360 C CA . LEU A 1 299 ? -10.710 -5.669 18.422 1.00 88.19 299 LEU A CA 1
ATOM 2361 C C . LEU A 1 299 ? -10.339 -5.895 19.891 1.00 88.19 299 LEU A C 1
ATOM 2363 O O . LEU A 1 299 ? -10.132 -7.036 20.286 1.00 88.19 299 LEU A O 1
ATOM 2367 N N . THR A 1 300 ? -10.253 -4.846 20.713 1.00 88.75 300 THR A N 1
ATOM 2368 C CA . THR A 1 300 ? -9.701 -4.887 22.083 1.00 88.75 300 THR A CA 1
ATOM 2369 C C . THR A 1 300 ? -10.319 -5.971 22.968 1.00 88.75 300 THR A C 1
ATOM 2371 O O . THR A 1 300 ? -9.603 -6.607 23.735 1.00 88.75 300 THR A O 1
ATOM 2374 N N . PHE A 1 301 ? -11.618 -6.242 22.819 1.00 91.25 301 PHE A N 1
ATOM 2375 C CA . PHE A 1 301 ? -12.337 -7.268 23.588 1.00 91.25 301 PHE A CA 1
ATOM 2376 C C . PHE A 1 301 ? -12.748 -8.490 22.749 1.00 91.25 301 PHE A C 1
ATOM 2378 O O . PHE A 1 301 ? -13.628 -9.249 23.145 1.00 91.25 301 PHE A O 1
ATOM 2385 N N . ARG A 1 302 ? -12.098 -8.688 21.596 1.00 91.88 302 ARG A N 1
ATOM 2386 C CA . ARG A 1 302 ? -12.383 -9.741 20.610 1.00 91.88 302 ARG A CA 1
ATOM 2387 C C . ARG A 1 302 ? -11.136 -10.594 20.347 1.00 91.88 302 ARG A C 1
ATOM 2389 O O . ARG A 1 302 ? -10.451 -10.391 19.342 1.00 91.88 302 ARG A O 1
ATOM 2396 N N . PRO A 1 303 ? -10.771 -11.500 21.272 1.00 93.25 303 PRO A N 1
ATOM 2397 C CA . PRO A 1 303 ? -9.481 -12.191 21.238 1.00 93.25 303 PRO A CA 1
ATOM 2398 C C . PRO A 1 303 ? -9.295 -13.086 20.006 1.00 93.25 303 PRO A C 1
ATOM 2400 O O . PRO A 1 303 ? -8.177 -13.195 19.506 1.00 93.25 303 PRO A O 1
ATOM 2403 N N . ILE A 1 304 ? -10.365 -13.693 19.475 1.00 94.50 304 ILE A N 1
ATOM 2404 C CA . ILE A 1 304 ? -10.260 -14.531 18.272 1.00 94.50 304 ILE A CA 1
ATOM 2405 C C . ILE A 1 304 ? -9.991 -13.630 17.066 1.00 94.50 304 ILE A C 1
ATOM 2407 O O . ILE A 1 304 ? -9.093 -13.901 16.271 1.00 94.50 304 ILE A O 1
ATOM 2411 N N . SER A 1 305 ? -10.700 -12.507 16.968 1.00 91.81 305 SER A N 1
ATOM 2412 C CA . SER A 1 305 ? -10.452 -11.530 15.906 1.00 91.81 305 SER A CA 1
ATOM 2413 C C . SER A 1 305 ? -9.073 -10.857 16.008 1.00 91.81 305 SER A C 1
ATOM 2415 O O . SER A 1 305 ? -8.478 -10.564 14.974 1.00 91.81 305 SER A O 1
ATOM 2417 N N . GLN A 1 306 ? -8.513 -10.659 17.211 1.00 90.12 306 GLN A N 1
ATOM 2418 C CA . GLN A 1 306 ? -7.119 -10.208 17.374 1.00 90.12 306 GLN A CA 1
ATOM 2419 C C . GLN A 1 306 ? -6.121 -11.222 16.809 1.00 90.12 306 GLN A C 1
ATOM 2421 O O . GLN A 1 306 ? -5.198 -10.836 16.095 1.00 90.12 306 GLN A O 1
ATOM 2426 N N . LEU A 1 307 ? -6.308 -12.514 17.095 1.00 94.12 307 LEU A N 1
ATOM 2427 C CA . LEU A 1 307 ? -5.449 -13.567 16.552 1.00 94.12 307 LEU A CA 1
ATOM 2428 C C . LEU A 1 307 ? -5.491 -13.585 15.017 1.00 94.12 307 LEU A C 1
ATOM 2430 O O . LEU A 1 307 ? -4.450 -13.687 14.370 1.00 94.12 307 LEU A O 1
ATOM 2434 N N . LEU A 1 308 ? -6.681 -13.438 14.429 1.00 92.94 308 LEU A N 1
ATOM 2435 C CA . LEU A 1 308 ? -6.852 -13.377 12.975 1.00 92.94 308 LEU A CA 1
ATOM 2436 C C . LEU A 1 308 ? -6.224 -12.128 12.357 1.00 92.94 308 LEU A C 1
ATOM 2438 O O . LEU A 1 308 ? -5.639 -12.216 11.283 1.00 92.94 308 LEU A O 1
ATOM 2442 N N . PHE A 1 309 ? -6.299 -10.983 13.037 1.00 89.75 309 PHE A N 1
ATOM 2443 C CA . PHE A 1 309 ? -5.600 -9.772 12.612 1.00 89.75 309 PHE A CA 1
ATOM 2444 C C . PHE A 1 309 ? -4.080 -9.984 12.579 1.00 89.75 309 PHE A C 1
ATOM 2446 O O . PHE A 1 309 ? -3.441 -9.687 11.575 1.00 89.75 309 PHE A O 1
ATOM 2453 N N . TRP A 1 310 ? -3.494 -10.575 13.623 1.00 92.56 310 TRP A N 1
ATOM 2454 C CA . TRP A 1 310 ? -2.060 -10.887 13.621 1.00 92.56 310 TRP A CA 1
ATOM 2455 C C . TRP A 1 310 ? -1.684 -11.960 12.596 1.00 92.56 310 TRP A C 1
ATOM 2457 O O . TRP A 1 310 ? -0.597 -11.905 12.026 1.00 92.56 310 TRP A O 1
ATOM 2467 N N . THR A 1 311 ? -2.597 -12.889 12.309 1.00 94.75 311 THR A N 1
ATOM 2468 C CA . THR A 1 311 ? -2.432 -13.854 11.214 1.00 94.75 311 THR A CA 1
ATOM 2469 C C . THR A 1 311 ? -2.393 -13.144 9.862 1.00 94.75 311 THR A C 1
ATOM 2471 O O . THR A 1 311 ? -1.522 -13.448 9.056 1.00 94.75 311 THR A O 1
ATOM 2474 N N . LEU A 1 312 ? -3.263 -12.153 9.631 1.00 93.19 312 LEU A N 1
ATOM 2475 C CA . LEU A 1 312 ? -3.233 -11.322 8.424 1.00 93.19 312 LEU A CA 1
ATOM 2476 C C . LEU A 1 312 ? -1.911 -10.547 8.297 1.00 93.19 312 LEU A C 1
ATOM 2478 O O . LEU A 1 312 ? -1.322 -10.519 7.222 1.00 93.19 312 LEU A O 1
ATOM 2482 N N . VAL A 1 313 ? -1.423 -9.943 9.386 1.00 90.12 313 VAL A N 1
ATOM 2483 C CA . VAL A 1 313 ? -0.131 -9.231 9.385 1.00 90.12 313 VAL A CA 1
ATOM 2484 C C . VAL A 1 313 ? 1.016 -10.180 9.024 1.00 90.12 313 VAL A C 1
ATOM 2486 O O . VAL A 1 313 ? 1.860 -9.841 8.194 1.00 90.12 313 VAL A O 1
ATOM 2489 N N . ALA A 1 314 ? 1.036 -11.380 9.610 1.00 95.50 314 ALA A N 1
ATOM 2490 C CA . ALA A 1 314 ? 2.032 -12.397 9.288 1.00 95.50 314 ALA A CA 1
ATOM 2491 C C . ALA A 1 314 ? 1.933 -12.858 7.822 1.00 95.50 314 ALA A C 1
ATOM 2493 O O . ALA A 1 314 ? 2.958 -13.008 7.164 1.00 95.50 314 ALA A O 1
ATOM 2494 N N . ASP A 1 315 ? 0.721 -13.030 7.293 1.00 96.62 315 ASP A N 1
ATOM 2495 C CA . ASP A 1 315 ? 0.484 -13.419 5.901 1.00 96.62 315 ASP A CA 1
ATOM 2496 C C . ASP A 1 315 ? 0.970 -12.350 4.905 1.00 96.62 315 ASP A C 1
ATOM 2498 O O . ASP A 1 315 ? 1.684 -12.669 3.957 1.00 96.62 315 ASP A O 1
ATOM 2502 N N . VAL A 1 316 ? 0.714 -11.062 5.168 1.00 94.50 316 VAL A N 1
ATOM 2503 C CA . VAL A 1 316 ? 1.263 -9.955 4.359 1.00 94.50 316 VAL A CA 1
ATOM 2504 C C . VAL A 1 316 ? 2.796 -9.929 4.405 1.00 94.50 316 VAL A C 1
ATOM 2506 O O . VAL A 1 316 ? 3.438 -9.680 3.380 1.00 94.50 316 VAL A O 1
ATOM 2509 N N . ALA A 1 317 ? 3.409 -10.227 5.556 1.00 94.06 317 ALA A N 1
ATOM 2510 C CA . ALA A 1 317 ? 4.863 -10.354 5.659 1.00 94.06 317 ALA A CA 1
ATOM 2511 C C . ALA A 1 317 ? 5.400 -11.544 4.839 1.00 94.06 317 ALA A C 1
ATOM 2513 O O . ALA A 1 317 ? 6.414 -11.404 4.152 1.00 94.06 317 ALA A O 1
ATOM 2514 N N . VAL A 1 318 ? 4.698 -12.685 4.839 1.00 97.50 318 VAL A N 1
ATOM 2515 C CA . VAL A 1 318 ? 5.025 -13.844 3.990 1.00 97.50 318 VAL A CA 1
ATOM 2516 C C . VAL A 1 318 ? 4.887 -13.490 2.510 1.00 97.50 318 VAL A C 1
ATOM 2518 O O . VAL A 1 318 ? 5.808 -13.757 1.745 1.00 97.50 318 VAL A O 1
ATOM 2521 N N . LEU A 1 319 ? 3.800 -12.837 2.093 1.00 97.00 319 LEU A N 1
ATOM 2522 C CA . LEU A 1 319 ? 3.616 -12.376 0.713 1.00 97.00 319 LEU A CA 1
ATOM 2523 C C . LEU A 1 319 ? 4.721 -11.405 0.283 1.00 97.00 319 LEU A C 1
ATOM 2525 O O . LEU A 1 319 ? 5.254 -11.534 -0.816 1.00 97.00 319 LEU A O 1
ATOM 2529 N N . THR A 1 320 ? 5.115 -10.475 1.154 1.00 95.00 320 THR A N 1
ATOM 2530 C CA . THR A 1 320 ? 6.229 -9.545 0.902 1.00 95.00 320 THR A CA 1
ATOM 2531 C C . THR A 1 320 ? 7.540 -10.304 0.693 1.00 95.00 320 THR A C 1
ATOM 2533 O O . THR A 1 320 ? 8.261 -10.050 -0.271 1.00 95.00 320 THR A O 1
ATOM 2536 N N . TRP A 1 321 ? 7.832 -11.287 1.550 1.00 96.56 321 TRP A N 1
ATOM 2537 C CA . TRP A 1 321 ? 9.007 -12.144 1.403 1.00 96.56 321 TRP A CA 1
ATOM 2538 C C . TRP A 1 321 ? 8.980 -12.939 0.089 1.00 96.56 321 TRP A C 1
ATOM 2540 O O . TRP A 1 321 ? 9.939 -12.879 -0.679 1.00 96.56 321 TRP A O 1
ATOM 2550 N N . ILE A 1 322 ? 7.872 -13.626 -0.211 1.00 96.94 322 ILE A N 1
ATOM 2551 C CA . ILE A 1 322 ? 7.711 -14.445 -1.423 1.00 96.94 322 ILE A CA 1
ATOM 2552 C C . ILE A 1 322 ? 7.761 -13.602 -2.700 1.00 96.94 322 ILE A C 1
ATOM 2554 O O . ILE A 1 322 ? 8.312 -14.049 -3.707 1.00 96.94 322 ILE A O 1
ATOM 2558 N N . GLY A 1 323 ? 7.254 -12.368 -2.670 1.00 95.25 323 GLY A N 1
ATOM 2559 C CA . GLY A 1 323 ? 7.352 -11.437 -3.793 1.00 95.25 323 GLY A CA 1
ATOM 2560 C C . GLY A 1 323 ? 8.799 -11.144 -4.196 1.00 95.25 323 GLY A C 1
ATOM 2561 O O . GLY A 1 323 ? 9.071 -10.945 -5.379 1.00 95.25 323 GLY A O 1
ATOM 2562 N N . GLY A 1 324 ? 9.730 -11.174 -3.236 1.00 93.00 324 GLY A N 1
ATOM 2563 C CA . GLY A 1 324 ? 11.164 -10.992 -3.467 1.00 93.00 324 GLY A CA 1
ATOM 2564 C C . GLY A 1 324 ? 11.930 -12.257 -3.876 1.00 93.00 324 GLY A C 1
ATOM 2565 O O . GLY A 1 324 ? 13.109 -12.153 -4.204 1.00 93.00 324 GLY A O 1
ATOM 2566 N N . MET A 1 325 ? 11.297 -13.435 -3.854 1.00 95.00 325 MET A N 1
ATOM 2567 C CA . MET A 1 325 ? 11.919 -14.722 -4.200 1.00 95.00 325 MET A CA 1
ATOM 2568 C C . MET A 1 325 ? 11.699 -15.084 -5.684 1.00 95.00 325 MET A C 1
ATOM 2570 O O . MET A 1 325 ? 10.717 -14.634 -6.293 1.00 95.00 325 MET A O 1
ATOM 2574 N N . PRO A 1 326 ? 12.561 -15.919 -6.298 1.00 94.06 326 PRO A N 1
ATOM 2575 C CA . PRO A 1 326 ? 12.369 -16.389 -7.674 1.00 94.06 326 PRO A CA 1
ATOM 2576 C C . PRO A 1 326 ? 11.073 -17.200 -7.843 1.00 94.06 326 PRO A C 1
ATOM 2578 O O . PRO A 1 326 ? 10.472 -17.669 -6.874 1.00 94.06 326 PRO A O 1
ATOM 2581 N N . VAL A 1 327 ? 10.600 -17.336 -9.086 1.00 93.62 327 VAL A N 1
ATOM 2582 C CA . VAL A 1 327 ? 9.394 -18.120 -9.423 1.00 93.62 327 VAL A CA 1
ATOM 2583 C C . VAL A 1 327 ? 9.778 -19.595 -9.570 1.00 93.62 327 VAL A C 1
ATOM 2585 O O . VAL A 1 327 ? 9.768 -20.150 -10.663 1.00 93.62 327 VAL A O 1
ATOM 2588 N N . GLU A 1 328 ? 10.164 -20.211 -8.457 1.00 94.94 328 GLU A N 1
ATOM 2589 C CA . GLU A 1 328 ? 10.632 -21.599 -8.384 1.00 94.94 328 GLU A CA 1
ATOM 2590 C C . GLU A 1 328 ? 10.004 -22.312 -7.179 1.00 94.94 328 GLU A C 1
ATOM 2592 O O . GLU A 1 328 ? 9.511 -21.668 -6.246 1.00 94.94 328 GLU A O 1
ATOM 2597 N N . ASP A 1 329 ? 10.007 -23.644 -7.181 1.00 95.25 329 ASP A N 1
ATOM 2598 C CA . ASP A 1 329 ? 9.586 -24.419 -6.014 1.00 95.25 329 ASP A CA 1
ATOM 2599 C C . ASP A 1 329 ? 10.593 -24.247 -4.860 1.00 95.25 329 ASP A C 1
ATOM 2601 O O . ASP A 1 329 ? 11.801 -24.273 -5.099 1.00 95.25 329 ASP A O 1
ATOM 2605 N N . PRO A 1 330 ? 10.144 -24.094 -3.596 1.00 96.62 330 PRO A N 1
ATOM 2606 C CA . PRO A 1 330 ? 8.763 -24.182 -3.102 1.00 96.62 330 PRO A CA 1
ATOM 2607 C C . PRO A 1 330 ? 8.015 -22.832 -3.039 1.00 96.62 330 PRO A C 1
ATOM 2609 O O . PRO A 1 330 ? 6.915 -22.761 -2.491 1.00 96.62 330 PRO A O 1
ATOM 2612 N N . TYR A 1 331 ? 8.580 -21.736 -3.552 1.00 97.81 331 TYR A N 1
ATOM 2613 C CA . TYR A 1 331 ? 8.008 -20.392 -3.396 1.00 97.81 331 TYR A CA 1
ATOM 2614 C C . TYR A 1 331 ? 6.683 -20.205 -4.137 1.00 97.81 331 TYR A C 1
ATOM 2616 O O . TYR A 1 331 ? 5.829 -19.450 -3.671 1.00 97.81 331 TYR A O 1
ATOM 2624 N N . ILE A 1 332 ? 6.482 -20.915 -5.253 1.00 97.12 332 ILE A N 1
ATOM 2625 C CA . ILE A 1 332 ? 5.227 -20.878 -6.018 1.00 97.12 332 ILE A CA 1
ATOM 2626 C C . ILE A 1 332 ? 4.051 -21.319 -5.140 1.00 97.12 332 ILE A C 1
ATOM 2628 O O . ILE A 1 332 ? 3.078 -20.578 -4.992 1.00 97.12 332 ILE A O 1
ATOM 2632 N N . ILE A 1 333 ? 4.150 -22.499 -4.519 1.00 98.12 333 ILE A N 1
ATOM 2633 C CA . ILE A 1 333 ? 3.053 -23.045 -3.713 1.00 98.12 333 ILE A CA 1
ATOM 2634 C C . ILE A 1 333 ? 2.827 -22.234 -2.431 1.00 98.12 333 ILE A C 1
ATOM 2636 O O . ILE A 1 333 ? 1.681 -22.014 -2.043 1.00 98.12 333 ILE A O 1
ATOM 2640 N N . ILE A 1 334 ? 3.894 -21.718 -1.807 1.00 98.31 334 ILE A N 1
ATOM 2641 C CA . ILE A 1 334 ? 3.768 -20.845 -0.630 1.00 98.31 334 ILE A CA 1
ATOM 2642 C C . ILE A 1 334 ? 3.027 -19.556 -1.007 1.00 98.31 334 ILE A C 1
ATOM 2644 O O . ILE A 1 334 ? 2.091 -19.171 -0.309 1.00 98.31 334 ILE A O 1
ATOM 2648 N N . GLY A 1 335 ? 3.386 -18.926 -2.131 1.00 97.88 335 GLY A N 1
ATOM 2649 C CA . GLY A 1 335 ? 2.714 -17.723 -2.628 1.00 97.88 335 GLY A CA 1
ATOM 2650 C C . GLY A 1 335 ? 1.232 -17.949 -2.921 1.00 97.88 335 GLY A C 1
ATOM 2651 O O . GLY A 1 335 ? 0.399 -17.126 -2.544 1.00 97.88 335 GLY A O 1
ATOM 2652 N N . GLN A 1 336 ? 0.882 -19.093 -3.514 1.00 98.31 336 GLN A N 1
ATOM 2653 C CA . GLN A 1 336 ? -0.509 -19.467 -3.785 1.00 98.31 336 GLN A CA 1
ATOM 2654 C C . GLN A 1 336 ? -1.331 -19.654 -2.509 1.00 98.31 336 GLN A C 1
ATOM 2656 O O . GLN A 1 336 ? -2.442 -19.132 -2.416 1.00 98.31 336 GLN A O 1
ATOM 2661 N N . ILE A 1 337 ? -0.783 -20.365 -1.519 1.00 98.56 337 ILE A N 1
ATOM 2662 C CA . ILE A 1 337 ? -1.450 -20.586 -0.230 1.00 98.56 337 ILE A CA 1
ATOM 2663 C C . ILE A 1 337 ? -1.631 -19.259 0.513 1.00 98.56 337 ILE A C 1
ATOM 2665 O O . ILE A 1 337 ? -2.731 -18.988 0.989 1.00 98.56 337 ILE A O 1
ATOM 2669 N N . ALA A 1 338 ? -0.592 -18.422 0.570 1.00 98.31 338 ALA A N 1
ATOM 2670 C CA . ALA A 1 338 ? -0.653 -17.112 1.216 1.00 98.31 338 ALA A CA 1
ATOM 2671 C C . ALA A 1 338 ? -1.661 -16.183 0.514 1.00 98.31 338 ALA A C 1
ATOM 2673 O O . ALA A 1 338 ? -2.529 -15.599 1.148 1.00 98.31 338 ALA A O 1
ATOM 2674 N N . SER A 1 339 ? -1.656 -16.137 -0.822 1.00 98.06 339 SER A N 1
ATOM 2675 C CA . SER A 1 339 ? -2.615 -15.326 -1.589 1.00 98.06 339 SER A CA 1
ATOM 2676 C C . SER A 1 339 ? -4.062 -15.765 -1.354 1.00 98.06 339 SER A C 1
ATOM 2678 O O . SER A 1 339 ? -4.960 -14.931 -1.247 1.00 98.06 339 SER A O 1
ATOM 2680 N N . PHE A 1 340 ? -4.305 -17.076 -1.260 1.00 98.44 340 PHE A N 1
ATOM 2681 C CA . PHE A 1 340 ? -5.616 -17.597 -0.884 1.00 98.44 340 PHE A CA 1
ATOM 2682 C C . PHE A 1 340 ? -5.984 -17.194 0.547 1.00 98.44 340 PHE A C 1
ATOM 2684 O O . PHE A 1 340 ? -7.088 -16.695 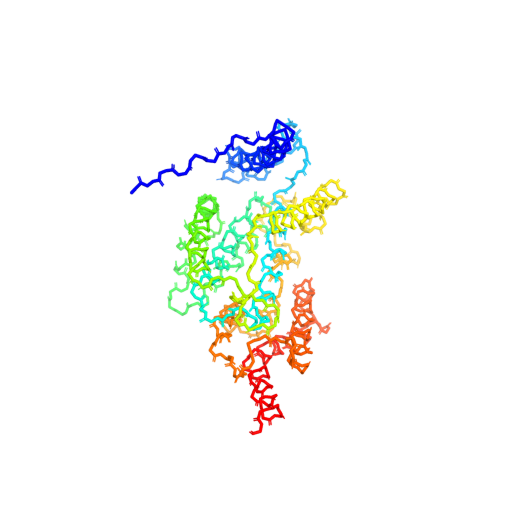0.770 1.00 98.44 340 PHE A O 1
ATOM 2691 N N . LEU A 1 341 ? -5.066 -17.378 1.502 1.00 98.19 341 LEU A N 1
ATOM 2692 C CA . LEU A 1 341 ? -5.275 -17.040 2.908 1.00 98.19 341 LEU A CA 1
ATOM 2693 C C . LEU A 1 341 ? -5.608 -15.553 3.082 1.00 98.19 341 LEU A C 1
ATOM 2695 O O . LEU A 1 341 ? -6.576 -15.245 3.773 1.00 98.19 341 LEU A O 1
ATOM 2699 N N . TYR A 1 342 ? -4.899 -14.659 2.391 1.00 97.75 342 TYR A N 1
ATOM 2700 C CA . TYR A 1 342 ? -5.143 -13.217 2.376 1.00 97.75 342 TYR A CA 1
ATOM 2701 C C . TYR A 1 342 ? -6.613 -12.870 2.089 1.00 97.75 342 TYR A C 1
ATOM 2703 O O . TYR A 1 342 ? -7.298 -12.256 2.912 1.00 97.75 342 TYR A O 1
ATOM 2711 N N . PHE A 1 343 ? -7.141 -13.307 0.939 1.00 97.56 343 PHE A N 1
ATOM 2712 C CA . PHE A 1 343 ? -8.532 -13.028 0.570 1.00 97.56 343 PHE A CA 1
ATOM 2713 C C . PHE A 1 343 ? -9.527 -13.782 1.451 1.00 97.56 343 PHE A C 1
ATOM 2715 O O . PHE A 1 343 ? -10.589 -13.251 1.779 1.00 97.56 343 PHE A O 1
ATOM 2722 N N . PHE A 1 344 ? -9.197 -15.008 1.854 1.00 97.88 344 PHE A N 1
ATOM 2723 C CA . PHE A 1 344 ? -10.056 -15.825 2.702 1.00 97.88 344 PHE A CA 1
ATOM 2724 C C . PHE A 1 344 ? -10.225 -15.224 4.106 1.00 97.88 344 PHE A C 1
ATOM 2726 O O . PHE A 1 344 ? -11.329 -15.254 4.661 1.00 97.88 344 PHE A O 1
ATOM 2733 N N . LEU A 1 345 ? -9.172 -14.607 4.654 1.00 95.12 345 LEU A N 1
ATOM 2734 C CA . LEU A 1 345 ? -9.219 -13.866 5.913 1.00 95.12 345 LEU A CA 1
ATOM 2735 C C . LEU A 1 345 ? -10.196 -12.690 5.830 1.00 95.12 345 LEU A C 1
ATOM 2737 O O . LEU A 1 345 ? -11.105 -12.611 6.659 1.00 95.12 345 LEU A O 1
ATOM 2741 N N . PHE A 1 346 ? -10.056 -11.829 4.816 1.00 91.81 346 PHE A N 1
ATOM 2742 C CA . PHE A 1 346 ? -10.924 -10.661 4.642 1.00 91.81 346 PHE A CA 1
ATOM 2743 C C . PHE A 1 346 ? -12.379 -11.031 4.347 1.00 91.81 346 PHE A C 1
ATOM 2745 O O . PHE A 1 346 ? -13.289 -10.516 4.994 1.00 91.81 346 PHE A O 1
ATOM 2752 N N . LEU A 1 347 ? -12.609 -11.901 3.361 1.00 95.06 347 LEU A N 1
ATOM 2753 C CA . LEU A 1 347 ? -13.941 -12.121 2.794 1.00 95.06 347 LEU A CA 1
ATOM 2754 C C . LEU A 1 347 ? -14.785 -13.123 3.587 1.00 95.06 347 LEU A C 1
ATOM 2756 O O . LEU A 1 347 ? -16.011 -13.077 3.500 1.00 95.06 347 LEU A O 1
ATOM 2760 N N . VAL A 1 348 ? -14.156 -14.039 4.333 1.00 96.62 348 VAL A N 1
ATOM 2761 C CA . VAL A 1 348 ? -14.863 -15.168 4.960 1.00 96.62 348 VAL A CA 1
ATOM 2762 C C . VAL A 1 348 ? -14.593 -15.258 6.455 1.00 96.62 348 VAL A C 1
ATOM 2764 O O . VAL A 1 348 ? -15.531 -15.184 7.250 1.00 96.62 348 VAL A O 1
ATOM 2767 N N . ILE A 1 349 ? -13.331 -15.420 6.859 1.00 96.44 349 ILE A N 1
ATOM 2768 C CA . ILE A 1 349 ? -13.000 -15.793 8.239 1.00 96.44 349 ILE A CA 1
ATOM 2769 C C . ILE A 1 349 ? -13.262 -14.648 9.220 1.00 96.44 349 ILE A C 1
ATOM 2771 O O . ILE A 1 349 ? -13.947 -14.866 10.216 1.00 96.44 349 ILE A O 1
ATOM 2775 N N . MET A 1 350 ? -12.804 -13.423 8.942 1.00 92.94 350 MET A N 1
ATOM 2776 C CA . MET A 1 350 ? -13.033 -12.293 9.854 1.00 92.94 350 MET A CA 1
ATOM 2777 C C . MET A 1 350 ? -14.527 -11.946 10.036 1.00 92.94 350 MET A C 1
ATOM 2779 O O . MET A 1 350 ? -14.949 -11.786 11.189 1.00 92.94 350 MET A O 1
ATOM 2783 N N . PRO A 1 351 ? -15.364 -11.882 8.976 1.00 92.88 351 PRO A N 1
ATOM 2784 C CA . PRO A 1 351 ? -16.808 -11.675 9.128 1.00 92.88 351 PRO A CA 1
ATOM 2785 C C . PRO A 1 351 ? -17.496 -12.803 9.904 1.00 92.88 351 PRO A C 1
ATOM 2787 O O . PRO A 1 351 ? -18.336 -12.541 10.769 1.00 92.88 351 PRO A O 1
ATOM 2790 N N . LEU A 1 352 ? -17.131 -14.062 9.644 1.00 96.00 352 LEU A N 1
ATOM 2791 C CA . LEU A 1 352 ? -17.706 -15.207 10.350 1.00 96.00 352 LEU A CA 1
ATOM 2792 C C . LEU A 1 352 ? -17.333 -15.196 11.837 1.00 96.00 352 LEU A C 1
ATOM 2794 O O . LEU A 1 352 ? -18.190 -15.421 12.693 1.00 96.00 352 LEU A O 1
ATOM 2798 N N . THR A 1 353 ? -16.074 -14.893 12.156 1.00 95.44 353 THR A N 1
ATOM 2799 C CA . THR A 1 353 ? -15.605 -14.791 13.540 1.00 95.44 353 THR A CA 1
ATOM 2800 C C . THR A 1 353 ? -16.277 -13.647 14.285 1.00 95.44 353 THR A C 1
ATOM 2802 O O . THR A 1 353 ? -16.669 -13.847 15.430 1.00 95.44 353 THR A O 1
ATOM 2805 N N . GLY A 1 354 ? -16.482 -12.484 13.657 1.00 93.69 354 GLY A N 1
ATOM 2806 C CA . GLY A 1 354 ? -17.217 -11.384 14.292 1.00 93.69 354 GLY A CA 1
ATOM 2807 C C . GLY A 1 354 ? -18.647 -11.762 14.667 1.00 93.69 354 GLY A C 1
ATOM 2808 O O . GLY A 1 354 ? -19.082 -11.507 15.788 1.00 93.69 354 GLY A O 1
ATOM 2809 N N . TRP A 1 355 ? -19.344 -12.465 13.774 1.00 94.31 355 TRP A N 1
ATOM 2810 C CA . TRP A 1 355 ? -20.679 -12.990 14.056 1.00 94.31 355 TRP A CA 1
ATOM 2811 C C . TRP A 1 355 ? -20.673 -14.048 15.175 1.00 94.31 355 TRP A C 1
ATOM 2813 O O . TRP A 1 355 ? -21.566 -14.068 16.025 1.00 94.31 355 TRP A O 1
ATOM 2823 N N . LEU A 1 356 ? -19.663 -14.923 15.198 1.00 96.00 356 LEU A N 1
ATOM 2824 C CA . LEU A 1 356 ? -19.522 -15.963 16.217 1.00 96.00 356 LEU A CA 1
ATOM 2825 C C . LEU A 1 356 ? -19.228 -15.370 17.603 1.00 96.00 356 LEU A C 1
ATOM 2827 O O . LEU A 1 356 ? -19.864 -15.757 18.582 1.00 96.00 356 LEU A O 1
ATOM 2831 N N . GLU A 1 357 ? -18.288 -14.427 17.693 1.00 95.38 357 GLU A N 1
ATOM 2832 C CA . GLU A 1 357 ? -17.952 -13.726 18.937 1.00 95.38 357 GLU A CA 1
ATOM 2833 C C . GLU A 1 357 ? -19.178 -13.002 19.503 1.00 95.38 357 GLU A C 1
ATOM 2835 O O . GLU A 1 357 ? -19.445 -13.093 20.702 1.00 95.38 357 GLU A O 1
ATOM 2840 N N . ASP A 1 358 ? -19.987 -12.380 18.642 1.00 94.50 358 ASP A N 1
ATOM 2841 C CA . ASP A 1 358 ? -21.237 -11.755 19.061 1.00 94.50 358 ASP A CA 1
ATOM 2842 C C . ASP A 1 358 ? -22.216 -12.750 19.685 1.00 94.50 358 ASP A C 1
ATOM 2844 O O . ASP A 1 358 ? -22.857 -12.426 20.682 1.00 94.50 358 ASP A O 1
ATOM 2848 N N . LYS A 1 359 ? -22.337 -13.962 19.131 1.00 94.25 359 LYS A N 1
ATOM 2849 C CA . LYS A 1 359 ? -23.197 -15.019 19.692 1.00 94.25 359 LYS A CA 1
ATOM 2850 C C . LYS A 1 359 ? -22.696 -15.542 21.034 1.00 94.25 359 LYS A C 1
ATOM 2852 O O . LYS A 1 359 ? -23.503 -15.960 21.862 1.00 94.25 359 LYS A O 1
ATOM 2857 N N . ILE A 1 360 ? -21.383 -15.533 21.248 1.00 93.81 360 ILE A N 1
ATOM 2858 C CA . ILE A 1 360 ? -20.770 -15.952 22.512 1.00 93.81 360 ILE A CA 1
ATOM 2859 C C . ILE A 1 360 ? -20.986 -14.881 23.592 1.00 93.81 360 ILE A C 1
ATOM 2861 O O . ILE A 1 360 ? -21.321 -15.220 24.728 1.00 93.81 360 ILE A O 1
ATOM 2865 N N . LEU A 1 361 ? -20.804 -13.604 23.242 1.00 92.69 361 LEU A N 1
ATOM 2866 C CA . LEU A 1 361 ? -20.806 -12.478 24.183 1.00 92.69 361 LEU A CA 1
ATOM 2867 C C . LEU A 1 361 ? -22.201 -11.897 24.445 1.00 92.69 361 LEU A C 1
ATOM 2869 O O . LEU A 1 361 ? -22.518 -11.531 25.576 1.00 92.69 361 LEU A O 1
ATOM 2873 N N . PHE A 1 362 ? -23.039 -11.811 23.413 1.00 87.69 362 PHE A N 1
ATOM 2874 C CA . PHE A 1 362 ? -24.369 -11.208 23.455 1.00 87.69 362 PHE A CA 1
ATOM 2875 C C . PHE A 1 362 ? -25.413 -12.285 23.145 1.00 87.69 362 PHE A C 1
ATOM 2877 O O . PHE A 1 362 ? -25.841 -12.432 21.997 1.00 87.69 362 PHE A O 1
ATOM 2884 N N . LYS A 1 363 ? -25.774 -13.060 24.173 1.00 70.06 363 LYS A N 1
ATOM 2885 C CA . LYS A 1 363 ? -26.799 -14.108 24.079 1.00 70.06 363 LYS A CA 1
ATOM 2886 C C . LYS A 1 363 ? -28.159 -13.560 23.663 1.00 70.06 363 LYS A C 1
ATOM 2888 O O . LYS A 1 363 ? -28.565 -12.518 24.226 1.00 70.06 363 LYS A O 1
#

InterPro domains:
  IPR005797 Cytochrome b/b6, N-terminal domain [PF13631] (118-237)
  IPR005797 Cytochrome b/b6, N-terminal domain [PS51002] (118-193)
  IPR005798 Cytochrome b/b6, C-terminal [PF00032] (242-343)
  IPR005798 Cytochrome b/b6, C-terminal [PS51003] (194-363)
  IPR016174 Di-haem cytochrome, transmembrane [SSF81342] (118-192)
  IPR027387 Cytochrome b/b6-like domain superfamily [G3DSA:1.20.810.10] (112-363)
  IPR036150 Cytochrome b/b6, C-terminal domain superfamily [SSF81648] (178-335)
  IPR048260 Cytochrome b/b6, C-terminal domain, eukaryotic/bacterial [cd00290] (191-338)

pLDDT: mean 76.23, std 18.95, range [30.67, 98.56]

Sequence (363 aa):
MQLSTYPPLPASQLDETLAHCQDYAQLLKFQQAYFQQYIMLLMFLQPSHQQLTSAEMLTTADLFETSMPMEHPFSLSVFIFTSDAAFTTAPTSMKKPETLEQSSYCLQQQQLSSATSPWGQMSFWGATVITNLLSAVPYVGNTLVQWIWGGFSVDNATLTRFFAFHFLFPFIIAAATIIHLLFLHETGSNNPIGLNSNVDKITFHPYFSYKDLLGFAAMLIALILLSLFSPNLLGDPDNFTPANPLVTPPHIKPEWYFLFAYAILRSIPNKLGGVLALLASILVLMLVPILHTSKQRTLTFRPISQLLFWTLVADVAVLTWIGGMPVEDPYIIIGQIASFLYFFLFLVIMPLTGWLEDKILFK